Protein AF-A0A1S2K3Z5-F1 (afdb_monomer)

Secondary structure (DSSP, 8-state):
-EEEEEEE-TTSSEEEEEEE-TTGGGSSTT---EEEEEEEEETTTTEEEEEEEEESSHHHHHHHHHTTT--GGGGPPPTTSS-EESSHHHHHHHHHHHHHGGGEEEEEEEEE--SSEEEEEEEEEES-TT-SS-EEEEEEEEETTTTEEEEEEEEESSHHHHHHHHH-TTSPP-PPPPPP--PPPPPPPPPPPPPP---

Solvent-accessible surface area (backbone atoms only — not comparable to full-atom values): 11388 Å² total; per-residue (Å²): 115,44,83,71,40,62,40,66,46,96,85,65,37,37,37,40,37,37,32,39,34,78,62,33,76,77,59,57,83,28,48,52,40,34,33,24,37,41,38,41,50,40,80,90,80,71,45,71,50,78,49,72,46,74,31,82,44,72,34,48,32,44,13,60,42,39,75,72,69,44,59,80,81,55,60,54,79,54,94,81,54,82,53,42,67,69,44,70,66,21,50,54,48,43,51,48,31,30,78,48,36,77,50,42,42,83,73,47,66,40,40,45,85,53,85,61,48,29,40,38,41,36,36,31,34,44,71,52,92,80,48,80,51,28,23,36,42,35,42,36,42,33,35,67,83,81,41,24,24,44,51,47,63,25,43,22,74,41,67,64,63,50,51,53,40,71,76,51,67,87,58,81,75,46,66,60,78,79,74,80,78,79,73,75,78,78,78,78,81,74,84,79,81,78,84,85,81,89,128

Radius of gyration: 21.6 Å; Cα contacts (8 Å, |Δi|>4): 371; chains: 1; bounding box: 42×87×50 Å

Mean predicted aligned error: 8.33 Å

Structure (mmCIF, N/CA/C/O backbone):
data_AF-A0A1S2K3Z5-F1
#
_entry.id   AF-A0A1S2K3Z5-F1
#
loop_
_atom_site.group_PDB
_atom_site.id
_atom_site.type_symbol
_atom_site.label_atom_id
_atom_site.label_alt_id
_atom_site.label_comp_id
_atom_site.label_asym_id
_atom_site.label_entity_id
_atom_site.label_seq_id
_atom_site.pdbx_PDB_ins_code
_atom_site.Cartn_x
_atom_site.Cartn_y
_atom_site.Cartn_z
_atom_site.occupancy
_atom_site.B_iso_or_equiv
_atom_site.auth_seq_id
_atom_site.auth_comp_id
_atom_site.auth_asym_id
_atom_site.auth_atom_id
_atom_site.pdbx_PDB_model_num
ATOM 1 N N . MET A 1 1 ? -13.175 13.470 0.391 1.00 86.44 1 MET A N 1
ATOM 2 C CA . MET A 1 1 ? -12.670 12.152 0.822 1.00 86.44 1 MET A CA 1
ATOM 3 C C . MET A 1 1 ? -13.792 11.134 0.672 1.00 86.44 1 MET A C 1
ATOM 5 O O . MET A 1 1 ? -14.921 11.472 1.010 1.00 86.44 1 MET A O 1
ATOM 9 N N . THR A 1 2 ? -13.502 9.947 0.146 1.00 90.94 2 THR A N 1
ATOM 10 C CA . THR A 1 2 ? -14.492 8.903 -0.175 1.00 90.94 2 THR A CA 1
ATOM 11 C C . THR A 1 2 ? -14.126 7.611 0.544 1.00 90.94 2 THR A C 1
ATOM 13 O O . THR A 1 2 ? -12.961 7.217 0.510 1.00 90.94 2 THR A O 1
ATOM 16 N N . THR A 1 3 ? -15.088 6.940 1.181 1.00 91.88 3 THR A N 1
ATOM 17 C CA . THR A 1 3 ? -14.847 5.612 1.759 1.00 91.88 3 THR A CA 1
ATOM 18 C C . THR A 1 3 ? -14.737 4.596 0.646 1.00 91.88 3 THR A C 1
ATOM 20 O O . THR A 1 3 ? -15.654 4.425 -0.153 1.00 91.88 3 THR A O 1
ATOM 23 N N . LEU A 1 4 ? -13.595 3.931 0.605 1.00 89.94 4 LEU A N 1
ATOM 24 C CA . LEU A 1 4 ? -13.344 2.873 -0.339 1.00 89.94 4 LEU A CA 1
ATOM 25 C C . LEU A 1 4 ? -13.818 1.532 0.267 1.00 89.94 4 LEU A C 1
ATOM 27 O O . LEU A 1 4 ? -14.525 0.776 -0.392 1.00 89.94 4 LEU A O 1
ATOM 31 N N . ALA A 1 5 ? -13.475 1.238 1.522 1.00 91.00 5 ALA A N 1
ATOM 32 C CA . ALA A 1 5 ? -13.858 0.002 2.208 1.00 91.00 5 ALA A CA 1
ATOM 33 C C . ALA A 1 5 ? -13.946 0.263 3.701 1.00 91.00 5 ALA A C 1
ATOM 35 O O . ALA A 1 5 ? -13.204 1.090 4.237 1.00 91.00 5 ALA A O 1
ATOM 36 N N . GLU A 1 6 ? -14.825 -0.473 4.366 1.00 93.69 6 GLU A N 1
ATOM 37 C CA . GLU A 1 6 ? -15.033 -0.346 5.795 1.00 93.69 6 GLU A CA 1
ATOM 38 C C . GLU A 1 6 ? -15.401 -1.678 6.439 1.00 93.69 6 GLU A C 1
ATOM 40 O O . GLU A 1 6 ? -16.059 -2.533 5.848 1.00 93.69 6 GLU A O 1
ATOM 45 N N . HIS A 1 7 ? -14.977 -1.833 7.686 1.00 95.06 7 HIS A N 1
ATOM 46 C CA . HIS A 1 7 ? -15.398 -2.914 8.552 1.00 95.06 7 HIS A CA 1
ATOM 47 C C . HIS A 1 7 ? -15.687 -2.374 9.946 1.00 95.06 7 HIS A C 1
ATOM 49 O O . HIS A 1 7 ? -14.882 -1.637 10.521 1.00 95.06 7 HIS A O 1
ATOM 55 N N . HIS A 1 8 ? -16.808 -2.798 10.518 1.00 95.62 8 HIS A N 1
ATOM 56 C CA . HIS A 1 8 ? -17.197 -2.486 11.885 1.00 95.62 8 HIS A CA 1
ATOM 57 C C . HIS A 1 8 ? -17.316 -3.782 12.681 1.00 95.62 8 HIS A C 1
ATOM 59 O O . HIS A 1 8 ? -17.874 -4.769 12.194 1.00 95.62 8 HIS A O 1
ATOM 65 N N . THR A 1 9 ? -16.803 -3.784 13.911 1.00 94.94 9 THR A N 1
ATOM 66 C CA . THR A 1 9 ? -17.016 -4.917 14.817 1.00 94.94 9 THR A CA 1
ATOM 67 C C . THR A 1 9 ? -18.490 -5.006 15.207 1.00 94.94 9 THR A C 1
ATOM 69 O O . THR A 1 9 ? -19.190 -3.996 15.260 1.00 94.94 9 THR A O 1
ATOM 72 N N . ALA A 1 10 ? -18.975 -6.217 15.494 1.00 93.69 10 ALA A N 1
ATOM 73 C CA . ALA A 1 10 ? -20.388 -6.452 15.815 1.00 93.69 10 ALA A CA 1
ATOM 74 C C . ALA A 1 10 ? -20.875 -5.667 17.049 1.00 93.69 10 ALA A C 1
ATOM 76 O O . ALA A 1 10 ? -22.050 -5.332 17.149 1.00 93.69 10 ALA A O 1
ATOM 77 N N . ASP A 1 11 ? -19.966 -5.354 17.973 1.00 93.25 11 ASP A N 1
ATOM 78 C CA . ASP A 1 11 ? -20.224 -4.537 19.160 1.00 93.25 11 ASP A CA 1
ATOM 79 C C . ASP A 1 11 ? -20.123 -3.018 18.901 1.00 93.25 11 ASP A C 1
ATOM 81 O O . ASP A 1 11 ? -20.280 -2.221 19.824 1.00 93.25 11 ASP A O 1
ATOM 85 N N . GLY A 1 12 ? -19.823 -2.602 17.665 1.00 91.75 12 GLY A N 1
ATOM 86 C CA . GLY A 1 12 ? -19.662 -1.203 17.262 1.00 91.75 12 GLY A CA 1
ATOM 87 C C . GLY A 1 12 ? -18.447 -0.493 17.868 1.00 91.75 12 GLY A C 1
ATOM 88 O O . GLY A 1 12 ? -18.271 0.713 17.663 1.00 91.75 12 GLY A O 1
ATOM 89 N N . ARG A 1 13 ? -17.593 -1.202 18.618 1.00 95.62 13 ARG A N 1
ATOM 90 C CA . ARG A 1 13 ? -16.469 -0.589 19.337 1.00 95.62 13 ARG A CA 1
ATOM 91 C C . ARG A 1 13 ? -15.321 -0.219 18.420 1.00 95.62 13 ARG A C 1
ATOM 93 O O . ARG A 1 13 ? -14.625 0.748 18.712 1.00 95.62 13 ARG A O 1
ATOM 100 N N . GLN A 1 14 ? -15.128 -0.935 17.318 1.00 97.25 14 GLN A N 1
ATOM 101 C CA . GLN A 1 14 ? -14.041 -0.674 16.383 1.00 97.25 14 GLN A CA 1
ATOM 102 C C . GLN A 1 14 ? -14.564 -0.436 14.973 1.00 97.25 14 GLN A C 1
ATOM 104 O O . GLN A 1 14 ? -15.576 -0.989 14.539 1.00 97.25 14 GLN A O 1
ATOM 109 N N . SER A 1 15 ? -13.885 0.443 14.250 1.00 97.00 15 SER A N 1
ATOM 110 C CA . SER A 1 15 ? -14.136 0.699 12.837 1.00 97.00 15 SER A CA 1
ATOM 111 C C . SER A 1 15 ? -12.812 0.818 12.106 1.00 97.00 15 SER A C 1
ATOM 113 O O . SER A 1 15 ? -11.897 1.498 12.568 1.00 97.00 15 SER A O 1
ATOM 115 N N . PHE A 1 16 ? -12.725 0.143 10.973 1.00 97.44 16 PHE A N 1
ATOM 116 C CA . PHE A 1 16 ? -11.554 0.081 10.117 1.00 97.44 16 PHE A CA 1
ATOM 117 C C . PHE A 1 16 ? -11.968 0.595 8.754 1.00 97.44 16 PHE A C 1
ATOM 119 O O . PHE A 1 16 ? -12.941 0.088 8.207 1.00 97.44 16 PHE A O 1
ATOM 126 N N . LEU A 1 17 ? -11.271 1.595 8.226 1.00 95.25 17 LEU A N 1
ATOM 127 C CA . LEU A 1 17 ? -11.627 2.209 6.955 1.00 95.25 17 LEU A CA 1
ATOM 128 C C . LEU A 1 17 ? -10.398 2.369 6.070 1.00 95.25 17 LEU A C 1
ATOM 130 O O . LEU A 1 17 ? -9.307 2.680 6.550 1.00 95.25 17 LEU A O 1
ATOM 134 N N . VAL A 1 18 ? -10.606 2.205 4.769 1.00 94.31 18 VAL A N 1
ATOM 135 C CA . VAL A 1 18 ? -9.700 2.693 3.731 1.00 94.31 18 VAL A CA 1
ATOM 136 C C . VAL A 1 18 ? -10.420 3.806 2.994 1.00 94.31 18 VAL A C 1
ATOM 138 O O . VAL A 1 18 ? -11.558 3.641 2.552 1.00 94.31 18 VAL A O 1
ATOM 141 N N . LEU A 1 19 ? -9.765 4.953 2.899 1.00 93.75 19 LEU A N 1
ATOM 142 C CA . LEU A 1 19 ? -10.341 6.196 2.412 1.00 93.75 19 LEU A CA 1
ATOM 143 C C . LEU A 1 19 ? -9.502 6.714 1.245 1.00 93.75 19 LEU A C 1
ATOM 145 O O . LEU A 1 19 ? -8.276 6.625 1.275 1.00 93.75 19 LEU A O 1
ATOM 149 N N . HIS A 1 20 ? -10.168 7.280 0.244 1.00 91.62 20 HIS A N 1
ATOM 150 C CA . HIS A 1 20 ? -9.549 8.011 -0.854 1.00 91.62 20 HIS A CA 1
ATOM 151 C C . HIS A 1 20 ? -9.671 9.514 -0.622 1.00 91.62 20 HIS A C 1
ATOM 153 O O . HIS A 1 20 ? -10.776 10.072 -0.583 1.00 91.62 20 HIS A O 1
ATOM 159 N N . ASP A 1 21 ? -8.541 10.186 -0.494 1.00 91.38 21 ASP A N 1
ATOM 160 C CA . ASP A 1 21 ? -8.434 11.626 -0.359 1.00 91.38 21 ASP A CA 1
ATOM 161 C C . ASP A 1 21 ? -8.053 12.269 -1.695 1.00 91.38 21 ASP A C 1
ATOM 163 O O . ASP A 1 21 ? -6.897 12.589 -1.954 1.00 91.38 21 ASP A O 1
ATOM 167 N N . ALA A 1 22 ? -9.069 12.513 -2.525 1.00 85.62 22 ALA A N 1
ATOM 168 C CA . ALA A 1 22 ? -8.905 13.188 -3.812 1.00 85.62 22 ALA A CA 1
ATOM 169 C C . ALA A 1 22 ? -8.370 14.628 -3.697 1.00 85.62 22 ALA A C 1
ATOM 171 O O . ALA A 1 22 ? -8.047 15.229 -4.714 1.00 85.62 22 ALA A O 1
ATOM 172 N N . SER A 1 23 ? -8.308 15.213 -2.492 1.00 86.75 23 SER A N 1
ATOM 173 C CA . SER A 1 23 ? -7.757 16.558 -2.310 1.00 86.75 23 SER A CA 1
ATOM 174 C C . SER A 1 23 ? -6.233 16.580 -2.207 1.00 86.75 23 SER A C 1
ATOM 176 O O . SER A 1 23 ? -5.643 17.641 -2.398 1.00 86.75 23 SER A O 1
ATOM 178 N N . ALA A 1 24 ? -5.588 15.429 -1.982 1.00 84.81 24 ALA A N 1
ATOM 179 C CA . ALA A 1 24 ? -4.132 15.350 -1.858 1.00 84.81 24 ALA A CA 1
ATOM 180 C C . ALA A 1 24 ? -3.395 15.807 -3.133 1.00 84.81 24 ALA A C 1
ATOM 182 O O . ALA A 1 24 ? -2.281 16.309 -3.040 1.00 84.81 24 ALA A O 1
ATOM 183 N N . ILE A 1 25 ? -4.046 15.778 -4.304 1.00 80.88 25 ILE A N 1
ATOM 184 C CA . ILE A 1 25 ? -3.500 16.346 -5.552 1.00 80.88 25 ILE A CA 1
ATOM 185 C C . ILE A 1 25 ? -3.270 17.866 -5.492 1.00 80.88 25 ILE A C 1
ATOM 187 O O . ILE A 1 25 ? -2.493 18.400 -6.279 1.00 80.88 25 ILE A O 1
ATOM 191 N N . TYR A 1 26 ? -3.954 18.574 -4.588 1.00 84.25 26 TYR A N 1
ATOM 192 C CA . TYR A 1 26 ? 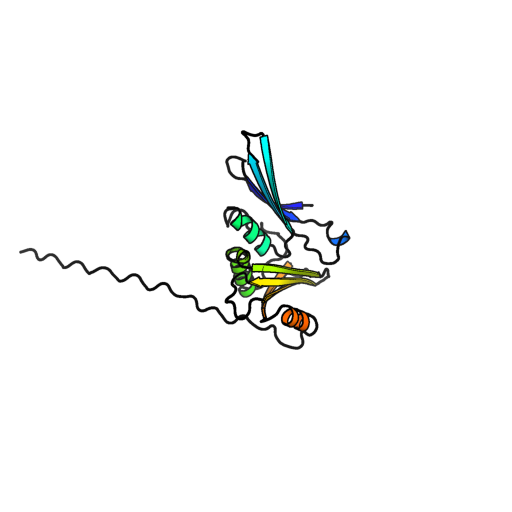-3.770 20.012 -4.363 1.00 84.25 26 TYR A CA 1
ATOM 193 C C . TYR A 1 26 ? -2.703 20.312 -3.298 1.00 84.25 26 TYR A C 1
ATOM 195 O O . TYR A 1 26 ? -2.413 21.481 -3.044 1.00 84.25 26 TYR A O 1
ATOM 203 N N . GLY A 1 27 ? -2.167 19.274 -2.647 1.00 83.38 27 GLY A N 1
ATOM 204 C CA . GLY A 1 27 ? -1.115 19.355 -1.640 1.00 83.38 27 GLY A CA 1
ATOM 205 C C . GLY A 1 27 ? 0.273 19.194 -2.253 1.00 83.38 27 GLY A C 1
ATOM 206 O O . GLY A 1 27 ? 0.637 19.891 -3.201 1.00 83.38 27 GLY A O 1
ATOM 207 N N . VAL A 1 28 ? 1.069 18.282 -1.691 1.00 84.56 28 VAL A N 1
ATOM 208 C CA . VAL A 1 28 ? 2.387 17.953 -2.244 1.00 84.56 28 VAL A CA 1
ATOM 209 C C . VAL A 1 28 ? 2.193 17.071 -3.484 1.00 84.56 28 VAL A C 1
ATOM 211 O O . VAL A 1 28 ? 1.533 16.035 -3.392 1.00 84.56 28 VAL A O 1
ATOM 214 N N . PRO A 1 29 ? 2.755 17.433 -4.653 1.00 87.00 29 PRO A N 1
ATOM 215 C CA . PRO A 1 29 ? 2.639 16.607 -5.848 1.00 87.00 29 PRO A CA 1
ATOM 216 C C . PRO A 1 29 ? 3.111 15.169 -5.607 1.00 87.00 29 PRO A C 1
ATOM 218 O O . PRO A 1 29 ? 4.212 14.941 -5.111 1.00 87.00 29 PRO A O 1
ATOM 221 N N . GLY A 1 30 ? 2.270 14.209 -5.988 1.00 88.06 30 GLY A N 1
ATOM 222 C CA . GLY A 1 30 ? 2.522 12.778 -5.829 1.00 88.06 30 GLY A CA 1
ATOM 223 C C . GLY A 1 30 ? 2.317 12.219 -4.423 1.00 88.06 30 GLY A C 1
ATOM 224 O O . GLY A 1 30 ? 2.635 11.051 -4.188 1.00 88.06 30 GLY A O 1
ATOM 225 N N . GLU A 1 31 ? 1.757 13.009 -3.503 1.00 90.19 31 GLU A N 1
ATOM 226 C CA . GLU A 1 31 ? 1.351 12.532 -2.186 1.00 90.19 31 GLU A CA 1
ATOM 227 C C . GLU A 1 31 ? 0.319 11.394 -2.291 1.00 90.19 31 GLU A C 1
ATOM 229 O O . GLU A 1 31 ? -0.595 11.395 -3.117 1.00 90.19 31 GLU A O 1
ATOM 234 N N . SER A 1 32 ? 0.470 10.403 -1.413 1.00 91.31 32 SER A N 1
ATOM 235 C CA . SER A 1 32 ? -0.401 9.231 -1.341 1.00 91.31 32 SER A CA 1
ATOM 236 C C . SER A 1 32 ? -1.865 9.617 -1.091 1.00 91.31 32 SER A C 1
ATOM 238 O O . SER A 1 32 ? -2.197 10.207 -0.066 1.00 91.31 32 SER A O 1
ATOM 240 N N . GLN A 1 33 ? -2.780 9.219 -1.972 1.00 91.19 33 GLN A N 1
ATOM 241 C CA . GLN A 1 33 ? -4.209 9.547 -1.835 1.00 91.19 33 GLN A CA 1
ATOM 242 C C . GLN A 1 33 ? -4.972 8.573 -0.928 1.00 91.19 33 GLN A C 1
ATOM 244 O O . GLN A 1 33 ? -6.125 8.829 -0.586 1.00 91.19 33 GLN A O 1
ATOM 249 N N . LEU A 1 34 ? -4.358 7.463 -0.511 1.00 93.31 34 LEU A N 1
ATOM 250 C CA . LEU A 1 34 ? -5.006 6.477 0.350 1.00 93.31 34 LEU A CA 1
ATOM 251 C C . LEU A 1 34 ? -4.696 6.731 1.823 1.00 93.31 34 LEU A C 1
ATOM 253 O O . LEU A 1 34 ? -3.548 6.941 2.221 1.00 93.31 34 LEU A O 1
ATOM 257 N N . VAL A 1 35 ? -5.736 6.643 2.647 1.00 95.44 35 VAL A N 1
ATOM 258 C CA . VAL A 1 35 ? -5.645 6.738 4.103 1.00 95.44 35 VAL A CA 1
ATOM 259 C C . VAL A 1 35 ? -6.261 5.489 4.721 1.00 95.44 35 VAL A C 1
ATOM 261 O O . VAL A 1 35 ? -7.438 5.198 4.517 1.00 95.44 35 VAL A O 1
ATOM 264 N N . ALA A 1 36 ? -5.467 4.757 5.499 1.00 96.12 36 ALA A N 1
ATOM 265 C CA . ALA A 1 36 ? -5.956 3.723 6.399 1.00 96.12 36 ALA A CA 1
ATOM 266 C C . ALA A 1 36 ? -6.331 4.365 7.739 1.00 96.12 36 ALA A C 1
ATOM 268 O O . ALA A 1 36 ? -5.544 5.132 8.293 1.00 96.12 36 ALA A O 1
ATOM 269 N N . LEU A 1 37 ? -7.515 4.057 8.267 1.00 97.50 37 LEU A N 1
ATOM 270 C CA . LEU A 1 37 ? -8.034 4.635 9.504 1.00 97.50 37 LEU A CA 1
ATOM 271 C C . LEU A 1 37 ? -8.558 3.546 10.438 1.00 97.50 37 LEU A C 1
ATOM 273 O O . LEU A 1 37 ? -9.300 2.657 10.024 1.00 97.50 37 LEU A O 1
ATOM 277 N N . HIS A 1 38 ? -8.199 3.645 11.715 1.00 98.12 38 HIS A N 1
ATOM 278 C CA . HIS A 1 38 ? -8.735 2.817 12.786 1.00 98.12 38 HIS A CA 1
ATOM 279 C C . HIS A 1 38 ? -9.330 3.705 13.874 1.00 98.12 38 HIS A C 1
ATOM 281 O O . HIS A 1 38 ? -8.662 4.584 14.413 1.00 98.12 38 HIS A O 1
ATOM 287 N N . LEU A 1 39 ? -10.591 3.450 14.200 1.00 97.69 39 LEU A N 1
ATOM 288 C CA . LEU A 1 39 ? -11.345 4.155 15.224 1.00 97.69 39 LEU A CA 1
ATOM 289 C C . LEU A 1 39 ? -11.776 3.158 16.296 1.00 97.69 39 LEU A C 1
ATOM 291 O O . LEU A 1 39 ? -12.539 2.239 15.997 1.00 97.69 39 LEU A O 1
ATOM 295 N N . ALA A 1 40 ? -11.331 3.362 17.534 1.00 97.50 40 ALA A N 1
ATOM 296 C CA . ALA A 1 40 ? -11.744 2.573 18.688 1.00 97.50 40 ALA A CA 1
ATOM 297 C C . ALA A 1 40 ? -12.535 3.444 19.667 1.00 97.50 40 ALA A C 1
ATOM 299 O O . ALA A 1 40 ? -12.116 4.543 20.018 1.00 97.50 40 ALA A O 1
ATOM 300 N N . ARG A 1 41 ? -13.697 2.959 20.101 1.00 97.00 41 ARG A N 1
ATOM 301 C CA . ARG A 1 41 ? -14.617 3.661 20.999 1.00 97.00 41 ARG A CA 1
ATOM 302 C C . ARG A 1 41 ? -14.621 3.002 22.369 1.00 97.00 41 ARG A C 1
ATOM 304 O O . ARG A 1 41 ? -14.768 1.781 22.492 1.00 97.00 41 ARG A O 1
ATOM 311 N N . ASP A 1 42 ? -14.529 3.834 23.394 1.00 95.31 42 ASP A N 1
ATOM 312 C CA . ASP A 1 42 ? -14.768 3.456 24.775 1.00 95.31 42 ASP A CA 1
ATOM 313 C C . ASP A 1 42 ? -16.098 4.060 25.232 1.00 95.31 42 ASP A C 1
ATOM 315 O O . ASP A 1 42 ? -16.235 5.264 25.454 1.00 95.31 42 ASP A O 1
ATOM 319 N N . VAL A 1 43 ? -17.107 3.196 25.329 1.00 92.12 43 VAL A N 1
ATOM 320 C CA . VAL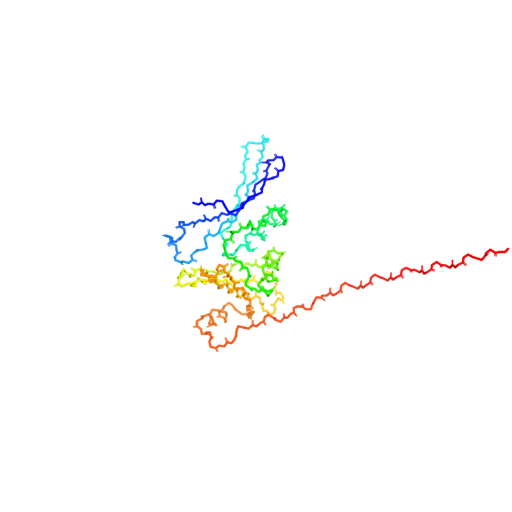 A 1 43 ? -18.474 3.585 25.687 1.00 92.12 43 VAL A CA 1
ATOM 321 C C . VAL A 1 43 ? -18.580 3.945 27.170 1.00 92.12 43 VAL A C 1
ATOM 323 O O . VAL A 1 43 ? -19.399 4.792 27.525 1.00 92.12 43 VAL A O 1
ATOM 326 N N . GLU A 1 44 ? -17.743 3.356 28.028 1.00 93.62 44 GLU A N 1
ATOM 327 C CA . GLU A 1 44 ? -17.766 3.606 29.473 1.00 93.62 44 GLU A CA 1
ATOM 328 C C . GLU A 1 44 ? -17.272 5.019 29.777 1.00 93.62 44 GLU A C 1
ATOM 330 O O . GLU A 1 44 ? -17.921 5.772 30.504 1.00 93.62 44 GLU A O 1
ATOM 335 N N . THR A 1 45 ? -16.161 5.411 29.151 1.00 95.69 45 THR A N 1
ATOM 336 C CA . THR A 1 45 ? -15.578 6.750 29.320 1.00 95.69 45 THR A CA 1
ATOM 337 C C . THR A 1 45 ? -16.122 7.781 28.329 1.00 95.69 45 THR A C 1
ATOM 339 O O . THR A 1 45 ? -15.826 8.967 28.458 1.00 95.69 45 THR A O 1
ATOM 342 N N . ARG A 1 46 ? -16.951 7.359 27.360 1.00 94.12 46 ARG A N 1
ATOM 343 C CA . ARG A 1 46 ? -17.462 8.182 26.245 1.00 94.12 46 ARG A CA 1
ATOM 344 C C . ARG A 1 46 ? -16.344 8.851 25.446 1.00 94.12 46 ARG A C 1
ATOM 346 O O . ARG A 1 46 ? -16.478 9.991 25.001 1.00 94.12 46 ARG A O 1
ATOM 353 N N . THR A 1 47 ? -15.245 8.134 25.262 1.00 97.19 47 THR A N 1
ATOM 354 C CA . THR A 1 47 ? -14.091 8.602 24.496 1.00 97.19 47 THR A CA 1
ATOM 355 C C . THR A 1 47 ? -13.871 7.741 23.258 1.00 97.19 47 THR A C 1
ATOM 357 O O . THR A 1 47 ? -14.487 6.688 23.072 1.00 97.19 47 THR A O 1
ATOM 360 N N . PHE A 1 48 ? -13.000 8.211 22.370 1.00 96.62 48 PHE A N 1
ATOM 361 C CA . PHE A 1 48 ? -12.532 7.428 21.240 1.00 96.62 48 PHE A CA 1
ATOM 362 C C . PHE A 1 48 ? -11.060 7.718 20.967 1.00 96.62 48 PHE A C 1
ATOM 364 O O . PHE A 1 48 ? -10.569 8.813 21.243 1.00 96.62 48 PHE A O 1
ATOM 371 N N . THR A 1 49 ? -10.373 6.740 20.387 1.00 97.12 49 THR A N 1
ATOM 372 C CA . THR A 1 49 ? -9.051 6.913 19.792 1.00 97.12 49 THR A CA 1
ATOM 373 C C . THR A 1 49 ? -9.151 6.749 18.285 1.00 97.12 49 THR A C 1
ATOM 375 O O . THR A 1 49 ? -9.877 5.890 17.779 1.00 97.12 49 THR A O 1
ATOM 378 N N . LEU A 1 50 ? -8.438 7.608 17.566 1.00 97.00 50 LEU A N 1
ATOM 379 C CA . LEU A 1 50 ? -8.360 7.590 16.116 1.00 97.00 50 LEU A CA 1
ATOM 380 C C . LEU A 1 50 ? -6.891 7.515 15.730 1.00 97.00 50 LEU A C 1
ATOM 382 O O . LEU A 1 50 ? -6.126 8.433 16.012 1.00 97.00 50 LEU A O 1
ATOM 386 N N . ASP A 1 51 ? -6.532 6.428 15.061 1.00 97.81 51 ASP A N 1
ATOM 387 C CA . ASP A 1 51 ? -5.249 6.276 14.396 1.00 97.81 51 ASP A CA 1
ATOM 388 C C . ASP A 1 51 ? -5.469 6.343 12.891 1.00 97.81 51 ASP A C 1
ATOM 390 O O . ASP A 1 51 ? -6.455 5.816 12.368 1.00 97.81 51 ASP A O 1
ATOM 394 N N . SER A 1 52 ? -4.513 6.919 12.173 1.00 96.88 52 SER A N 1
ATOM 395 C CA . SER A 1 52 ? -4.503 6.852 10.716 1.00 96.88 52 SER A CA 1
ATOM 396 C C . SER A 1 52 ? -3.086 6.764 10.168 1.00 96.88 52 SER A C 1
ATOM 398 O O . SER A 1 52 ? -2.119 7.113 10.848 1.00 96.88 52 SER A O 1
ATOM 400 N N . ALA A 1 53 ? -2.967 6.265 8.943 1.00 95.69 53 ALA A N 1
ATOM 401 C CA . ALA A 1 53 ? -1.748 6.347 8.160 1.00 95.69 53 ALA A CA 1
ATOM 402 C C . ALA A 1 53 ? -2.084 6.592 6.697 1.00 95.69 53 ALA A C 1
ATOM 404 O O . ALA A 1 53 ? -2.914 5.894 6.109 1.00 95.69 53 ALA A O 1
ATOM 405 N N . ARG A 1 54 ? -1.395 7.567 6.112 1.00 94.12 54 ARG A N 1
ATOM 406 C CA . ARG A 1 54 ? -1.383 7.774 4.673 1.00 94.12 54 ARG A CA 1
ATOM 407 C C . ARG A 1 54 ? -0.408 6.769 4.061 1.00 94.12 54 ARG A C 1
ATOM 409 O O . ARG A 1 54 ? 0.708 6.615 4.555 1.00 94.12 54 ARG A O 1
ATOM 416 N N . VAL A 1 55 ? -0.856 6.030 3.055 1.00 94.56 55 VAL A N 1
ATOM 417 C CA . VAL A 1 55 ? -0.104 4.913 2.469 1.00 94.56 55 VAL A CA 1
ATOM 418 C C . VAL A 1 55 ? -0.252 4.920 0.949 1.00 94.56 55 VAL A C 1
ATOM 420 O O . VAL A 1 55 ? -1.321 5.267 0.459 1.00 94.56 55 VAL A O 1
ATOM 423 N N . PRO A 1 56 ? 0.777 4.521 0.190 1.00 94.38 56 PRO A N 1
ATOM 424 C CA . PRO A 1 56 ? 0.744 4.649 -1.268 1.00 94.38 56 PRO A CA 1
ATOM 425 C C . PRO A 1 56 ? -0.011 3.525 -1.977 1.00 94.38 56 PRO A C 1
ATOM 427 O O . PRO A 1 56 ? -0.461 3.719 -3.096 1.00 94.38 56 PRO A O 1
ATOM 430 N N . LEU A 1 57 ? -0.164 2.355 -1.344 1.00 94.06 57 LEU A N 1
ATOM 431 C CA . LEU A 1 57 ? -0.745 1.168 -1.979 1.00 94.06 57 LEU A CA 1
ATOM 432 C C . LEU A 1 57 ? -1.901 0.583 -1.155 1.00 94.06 57 LEU A C 1
ATOM 434 O O . LEU A 1 57 ? -1.793 0.515 0.079 1.00 94.06 57 LEU A O 1
ATOM 438 N N . PRO A 1 58 ? -2.956 0.047 -1.802 1.00 92.81 58 PRO A N 1
ATOM 439 C CA 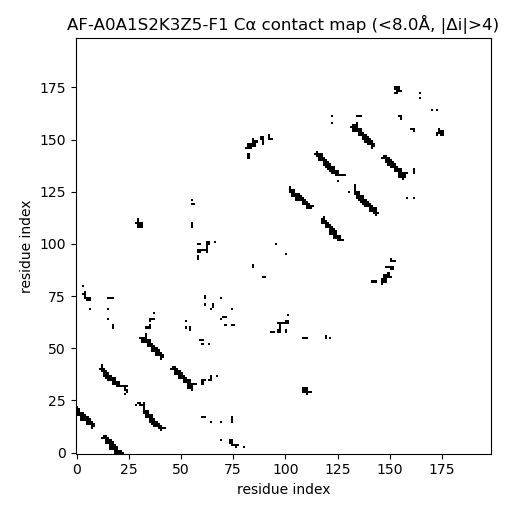. PRO A 1 58 ? -4.052 -0.635 -1.112 1.00 92.81 58 PRO A CA 1
ATOM 440 C C . PRO A 1 58 ? -3.585 -1.787 -0.211 1.00 92.81 58 PRO A C 1
ATOM 442 O O . PRO A 1 58 ? -4.058 -1.933 0.916 1.00 92.81 58 PRO A O 1
ATOM 445 N N . SER A 1 59 ? -2.605 -2.576 -0.661 1.00 93.56 59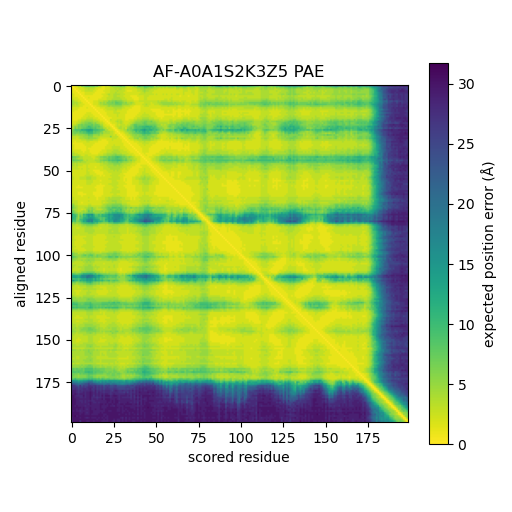 SER A N 1
ATOM 446 C CA . SER A 1 59 ? -2.052 -3.698 0.111 1.00 93.56 59 SER A CA 1
ATOM 447 C C . SER A 1 59 ? -1.354 -3.247 1.404 1.00 93.56 59 SER A C 1
ATOM 449 O O . SER A 1 59 ? -1.453 -3.924 2.430 1.00 93.56 59 SER A O 1
ATOM 451 N N . LEU A 1 60 ? -0.724 -2.066 1.404 1.00 95.56 60 LEU A N 1
ATOM 452 C CA . LEU A 1 60 ? -0.128 -1.468 2.603 1.00 95.56 60 LEU A CA 1
ATOM 453 C C . LEU A 1 60 ? -1.198 -0.920 3.558 1.00 95.56 60 LEU A C 1
ATOM 455 O O . LEU A 1 60 ? -1.062 -1.091 4.772 1.00 95.56 60 LEU A O 1
ATOM 459 N N . ALA A 1 61 ? -2.289 -0.348 3.033 1.00 94.88 61 ALA A N 1
ATOM 460 C CA . ALA A 1 61 ? -3.447 0.057 3.838 1.00 94.88 61 ALA A CA 1
ATOM 461 C C . ALA A 1 61 ? -4.059 -1.141 4.575 1.00 94.88 61 ALA A C 1
ATOM 463 O O . ALA A 1 61 ? -4.264 -1.102 5.791 1.00 94.88 61 ALA A O 1
ATOM 464 N N . GLN A 1 62 ? -4.272 -2.242 3.851 1.00 94.56 62 GLN A N 1
ATOM 465 C CA . GLN A 1 62 ? -4.770 -3.492 4.417 1.00 94.56 62 GLN A CA 1
ATOM 466 C C . GLN A 1 62 ? -3.822 -4.031 5.495 1.00 94.56 62 GLN A C 1
ATOM 468 O O . GLN A 1 62 ? -4.269 -4.338 6.599 1.00 94.56 62 GLN A O 1
ATOM 473 N N . SER A 1 63 ? -2.512 -4.080 5.227 1.00 95.38 63 SER A N 1
ATOM 474 C CA . SER A 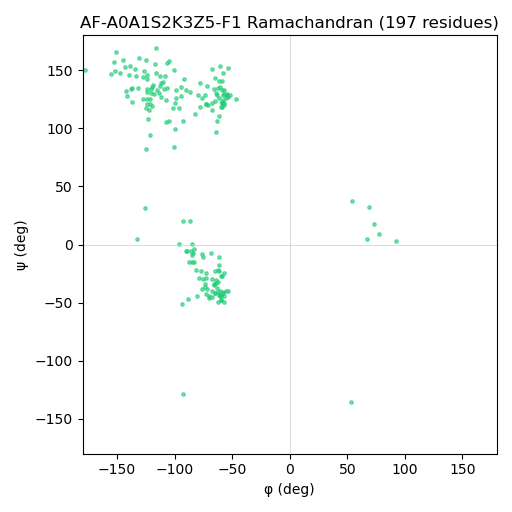1 63 ? -1.520 -4.530 6.213 1.00 95.38 63 SER A CA 1
ATOM 475 C C . SER A 1 63 ? -1.550 -3.688 7.492 1.00 95.38 63 SER A C 1
ATOM 477 O O . SER A 1 63 ? -1.488 -4.226 8.601 1.00 95.38 63 SER A O 1
ATOM 479 N N . TRP A 1 64 ? -1.682 -2.365 7.366 1.00 96.31 64 TRP A N 1
ATOM 480 C CA . TRP A 1 64 ? -1.762 -1.442 8.501 1.00 96.31 64 TRP A CA 1
ATOM 481 C C . TRP A 1 64 ? -3.005 -1.675 9.376 1.00 96.31 64 TRP A C 1
ATOM 483 O O . TRP A 1 64 ? -2.919 -1.601 10.608 1.00 96.31 64 TRP A O 1
ATOM 493 N N . LEU A 1 65 ? -4.147 -2.002 8.760 1.00 96.50 65 LEU A N 1
ATOM 494 C CA . LEU A 1 65 ? -5.401 -2.307 9.461 1.00 96.50 65 LEU A CA 1
ATOM 495 C C . LEU A 1 65 ? -5.395 -3.712 10.080 1.00 96.50 65 LEU A C 1
ATOM 497 O O . LEU A 1 65 ? -5.846 -3.888 11.213 1.00 96.50 65 LEU A O 1
ATOM 501 N N . ILE A 1 66 ? -4.818 -4.706 9.398 1.00 94.69 66 ILE A N 1
ATOM 502 C CA . ILE A 1 66 ? -4.654 -6.074 9.920 1.00 94.69 66 ILE A CA 1
ATOM 503 C C . ILE A 1 66 ? -3.800 -6.071 11.197 1.00 94.69 66 ILE A C 1
ATOM 505 O O . ILE A 1 66 ? -4.135 -6.739 12.178 1.00 94.69 66 ILE A O 1
ATOM 509 N N . GLN A 1 67 ? -2.740 -5.256 11.247 1.00 93.19 67 GLN A N 1
ATOM 510 C CA . GLN A 1 67 ? -1.933 -5.064 12.463 1.00 93.19 67 GLN A CA 1
ATOM 511 C C . GLN A 1 67 ? -2.747 -4.545 13.654 1.00 93.19 67 GLN A C 1
ATOM 513 O O . GLN A 1 67 ? -2.412 -4.827 14.804 1.00 93.19 67 GLN A O 1
ATOM 518 N N . ARG A 1 68 ? -3.843 -3.830 13.384 1.00 94.94 68 ARG A N 1
ATOM 519 C CA . ARG A 1 68 ? -4.797 -3.322 14.380 1.00 94.94 68 ARG A CA 1
ATOM 520 C C . ARG A 1 68 ? -5.959 -4.277 14.632 1.00 94.94 68 ARG A C 1
ATOM 522 O O . ARG A 1 68 ? -6.966 -3.878 15.198 1.00 94.94 68 ARG A O 1
ATOM 529 N N . ARG A 1 69 ? -5.777 -5.556 14.287 1.00 94.56 69 ARG A N 1
ATOM 530 C CA . ARG A 1 69 ? -6.731 -6.658 14.491 1.00 94.56 69 ARG A CA 1
ATOM 531 C C . ARG A 1 69 ? -7.943 -6.635 13.567 1.00 94.56 69 ARG A C 1
ATOM 533 O O . ARG A 1 69 ? -8.898 -7.359 13.836 1.00 94.56 69 ARG A O 1
ATOM 540 N N . CYS A 1 70 ? -7.895 -5.900 12.457 1.00 94.69 70 CYS A N 1
ATOM 541 C CA . CYS A 1 70 ? -8.929 -6.079 11.451 1.00 94.69 70 CYS A CA 1
ATOM 542 C C . CYS A 1 70 ? -8.844 -7.488 10.827 1.00 94.69 70 CYS A C 1
ATOM 544 O O . CYS A 1 70 ? -7.741 -7.926 10.475 1.00 94.69 70 CYS A O 1
ATOM 546 N N . PRO A 1 71 ? -9.964 -8.218 10.668 1.00 92.06 71 PRO A N 1
ATOM 547 C CA . PRO A 1 71 ? -9.956 -9.504 9.982 1.00 92.06 71 PRO A CA 1
ATOM 548 C C . PRO A 1 71 ? -9.521 -9.361 8.516 1.00 92.06 71 PRO A C 1
ATOM 550 O O . PRO A 1 71 ? -10.027 -8.508 7.795 1.00 92.06 71 PRO A O 1
ATOM 553 N N . VAL A 1 72 ? -8.635 -10.246 8.045 1.00 87.06 72 VAL A N 1
ATOM 554 C CA . VAL A 1 72 ? -8.011 -10.161 6.704 1.00 87.06 72 VAL A CA 1
ATOM 555 C C . VAL A 1 72 ? -9.032 -10.040 5.566 1.00 87.06 72 VAL A C 1
ATOM 557 O O . VAL A 1 72 ? -8.822 -9.264 4.644 1.00 87.06 72 VAL A O 1
ATOM 560 N N . LYS A 1 73 ? -10.147 -10.777 5.645 1.00 85.69 73 LYS A N 1
ATOM 561 C CA . LYS A 1 73 ? -11.202 -10.783 4.615 1.00 85.69 73 LYS A CA 1
ATOM 562 C C . LYS A 1 73 ? -12.220 -9.647 4.748 1.00 85.69 73 LYS A C 1
ATOM 564 O O . LYS A 1 73 ? -13.104 -9.521 3.912 1.00 85.69 73 LYS A O 1
ATOM 569 N N . ALA A 1 74 ? -12.157 -8.866 5.824 1.00 84.88 74 ALA A N 1
ATOM 570 C CA . ALA A 1 74 ? -13.154 -7.837 6.103 1.00 84.88 74 ALA A CA 1
ATOM 571 C C . ALA A 1 74 ? -12.863 -6.502 5.400 1.00 84.88 74 ALA A C 1
ATOM 573 O O . ALA A 1 74 ? -13.747 -5.658 5.323 1.00 84.88 74 ALA A O 1
ATOM 574 N N . ILE A 1 75 ? -11.641 -6.321 4.889 1.00 83.62 75 ILE A N 1
ATOM 575 C CA . ILE A 1 75 ? -11.211 -5.139 4.122 1.00 83.62 75 ILE A CA 1
ATOM 576 C C . ILE A 1 75 ? -10.637 -5.583 2.770 1.00 83.62 75 ILE A C 1
ATOM 578 O O . ILE A 1 75 ? -9.688 -4.995 2.244 1.00 83.62 75 ILE A O 1
ATOM 582 N N . ASP A 1 76 ? -11.151 -6.680 2.213 1.00 80.12 76 ASP A N 1
ATOM 583 C CA . ASP A 1 76 ? -10.860 -6.974 0.815 1.00 80.12 76 ASP A CA 1
ATOM 584 C C . ASP A 1 76 ? -11.417 -5.832 -0.044 1.00 80.12 76 ASP A C 1
ATOM 586 O O . ASP A 1 76 ? -12.476 -5.275 0.245 1.00 80.12 76 ASP A O 1
ATOM 590 N N . ALA A 1 77 ? -10.654 -5.458 -1.068 1.00 67.50 77 ALA A N 1
ATOM 591 C CA . ALA A 1 77 ? -11.059 -4.454 -2.033 1.00 67.50 77 ALA A CA 1
ATOM 592 C C . ALA A 1 77 ? -12.374 -4.913 -2.698 1.00 67.50 77 ALA A C 1
ATOM 594 O O . ALA A 1 77 ? -12.376 -5.985 -3.308 1.00 67.50 77 ALA A O 1
ATOM 595 N N . PRO A 1 78 ? -13.486 -4.166 -2.572 1.00 67.62 78 PRO A N 1
ATOM 596 C CA . PRO A 1 78 ? -14.705 -4.429 -3.327 1.00 67.62 78 PRO A CA 1
ATOM 597 C C . PRO A 1 78 ? -14.428 -4.503 -4.831 1.00 67.62 78 PRO A C 1
ATOM 599 O O . PRO A 1 78 ? -13.527 -3.831 -5.338 1.00 67.62 78 PRO A O 1
ATOM 602 N N . ASP A 1 79 ? -15.239 -5.257 -5.570 1.00 61.94 79 ASP A N 1
ATOM 603 C CA . ASP A 1 79 ? -15.190 -5.216 -7.032 1.00 61.94 79 ASP A CA 1
ATOM 604 C C . ASP A 1 79 ? -15.365 -3.767 -7.526 1.00 61.94 79 ASP A C 1
ATOM 606 O O . ASP A 1 79 ? -16.291 -3.063 -7.120 1.00 61.94 79 ASP A O 1
ATOM 610 N N . GLY A 1 80 ? -14.452 -3.308 -8.389 1.00 62.28 80 GLY A N 1
ATOM 611 C CA . GLY A 1 80 ? -14.417 -1.921 -8.875 1.00 62.28 80 GLY A CA 1
ATOM 612 C C . GLY A 1 80 ? -13.532 -0.969 -8.061 1.00 62.28 80 GLY A C 1
ATOM 613 O O . GLY A 1 80 ? -13.457 0.215 -8.388 1.00 62.28 80 GLY A O 1
ATOM 614 N N . TRP A 1 81 ? -12.830 -1.455 -7.035 1.00 70.25 81 TRP A N 1
ATOM 615 C CA . TRP A 1 81 ? -11.718 -0.717 -6.437 1.00 70.25 81 TRP A CA 1
ATOM 616 C C . TRP A 1 81 ? -10.539 -0.596 -7.392 1.00 70.25 81 TRP A C 1
ATOM 618 O O . TRP A 1 81 ? -9.888 -1.593 -7.698 1.00 70.25 81 TRP A O 1
ATOM 628 N N . GLY A 1 82 ? -10.221 0.640 -7.778 1.00 79.38 82 GLY A N 1
ATOM 629 C CA . GLY A 1 82 ? -9.013 0.945 -8.536 1.00 79.38 82 GLY A CA 1
ATOM 630 C C . GLY A 1 82 ? -8.888 0.094 -9.799 1.00 79.38 82 GLY A C 1
ATOM 631 O O . GLY A 1 82 ? -9.846 -0.075 -10.554 1.00 79.38 82 GLY A O 1
ATOM 632 N N . THR A 1 83 ? -7.688 -0.427 -10.029 1.00 89.75 83 THR A N 1
ATOM 633 C CA . THR A 1 83 ? -7.371 -1.321 -11.142 1.00 89.75 83 THR A CA 1
ATOM 634 C C . THR A 1 83 ? -7.226 -2.766 -10.661 1.00 89.75 83 THR A C 1
ATOM 636 O O . THR A 1 83 ? -7.034 -3.045 -9.476 1.00 89.75 83 THR A O 1
ATOM 639 N N . ARG A 1 84 ? -7.390 -3.717 -11.584 1.00 93.00 84 ARG A N 1
ATOM 640 C CA . ARG A 1 84 ? -7.243 -5.150 -11.309 1.00 93.00 84 ARG A CA 1
ATOM 641 C C . ARG A 1 84 ? -5.809 -5.614 -11.578 1.00 93.00 84 ARG A C 1
ATOM 643 O O . ARG A 1 84 ? -5.254 -5.238 -12.609 1.00 93.00 84 ARG A O 1
ATOM 650 N N . PRO A 1 85 ? -5.254 -6.535 -10.773 1.00 94.75 85 PRO A N 1
ATOM 651 C CA . PRO A 1 85 ? -3.955 -7.129 -11.069 1.00 94.75 85 PRO A CA 1
ATOM 652 C C . PRO A 1 85 ? -3.916 -7.729 -12.480 1.00 94.75 85 PRO A C 1
ATOM 654 O O . PRO A 1 85 ? -4.778 -8.537 -12.838 1.00 94.75 85 PRO A O 1
ATOM 657 N N . ALA A 1 86 ? -2.921 -7.338 -13.274 1.00 96.62 86 ALA A N 1
ATOM 658 C CA . ALA A 1 86 ? -2.762 -7.777 -14.659 1.00 96.62 86 ALA A CA 1
ATOM 659 C C . ALA A 1 86 ? -2.200 -9.206 -14.774 1.00 96.62 86 ALA A C 1
ATOM 661 O O . ALA A 1 86 ? -2.390 -9.867 -15.793 1.00 96.62 86 ALA A O 1
ATOM 662 N N . ASP A 1 87 ? -1.506 -9.690 -13.738 1.00 96.50 87 ASP A N 1
ATOM 663 C CA . ASP A 1 87 ? -0.839 -10.992 -13.726 1.00 96.50 87 ASP A CA 1
ATOM 664 C C . ASP A 1 87 ? -0.736 -11.615 -12.322 1.00 96.50 87 ASP A C 1
ATOM 666 O O . ASP A 1 87 ? -0.916 -10.958 -11.293 1.00 96.50 87 ASP A O 1
ATOM 670 N N . GLU A 1 88 ? -0.422 -12.913 -12.275 1.00 96.75 88 GLU A N 1
ATOM 671 C CA . GLU A 1 88 ? -0.284 -13.674 -11.024 1.00 96.75 88 GLU A CA 1
ATOM 672 C C . GLU A 1 88 ? 0.871 -13.177 -10.144 1.00 96.75 88 GLU A C 1
ATOM 674 O O . GLU A 1 88 ? 0.784 -13.244 -8.917 1.00 96.75 88 GLU A O 1
ATOM 679 N N . THR A 1 89 ? 1.935 -12.638 -10.749 1.00 95.88 89 THR A N 1
ATOM 680 C CA . THR A 1 89 ? 3.069 -12.043 -10.026 1.00 95.88 89 THR A CA 1
ATOM 681 C C . THR A 1 89 ? 2.612 -10.855 -9.183 1.00 95.88 89 THR A C 1
ATOM 683 O O . THR A 1 89 ? 2.984 -10.746 -8.014 1.00 95.88 89 THR A O 1
ATOM 686 N N . THR A 1 90 ? 1.758 -10.002 -9.749 1.00 96.31 90 THR A N 1
ATOM 687 C CA . THR A 1 90 ? 1.139 -8.863 -9.061 1.00 96.31 90 THR A CA 1
ATOM 688 C C . THR A 1 90 ? 0.270 -9.354 -7.909 1.00 96.31 90 THR A C 1
ATOM 690 O O . THR A 1 90 ? 0.482 -8.937 -6.772 1.00 96.31 90 THR A O 1
ATOM 693 N N . VAL A 1 91 ? -0.612 -10.331 -8.155 1.00 95.00 91 VAL A N 1
ATOM 694 C CA . VAL A 1 91 ? -1.475 -10.918 -7.110 1.00 95.00 91 VAL A CA 1
ATOM 695 C C . VAL A 1 91 ? -0.653 -11.488 -5.948 1.00 95.00 91 VAL A C 1
ATOM 697 O O . VAL A 1 91 ? -0.985 -11.290 -4.775 1.00 95.00 91 VAL A O 1
ATOM 700 N N . ALA A 1 92 ? 0.424 -12.216 -6.253 1.00 95.56 92 ALA A N 1
ATOM 701 C CA . ALA A 1 92 ? 1.290 -12.812 -5.243 1.00 95.56 92 ALA A CA 1
ATOM 702 C C . ALA A 1 92 ? 2.014 -11.744 -4.408 1.00 95.56 92 ALA A C 1
ATOM 704 O O . ALA A 1 92 ? 2.098 -11.870 -3.181 1.00 95.56 92 ALA A O 1
ATOM 705 N N . LEU A 1 93 ? 2.504 -10.683 -5.055 1.00 95.69 93 LEU A N 1
ATOM 706 C CA . LEU A 1 93 ? 3.197 -9.588 -4.385 1.00 95.69 93 LEU A CA 1
ATOM 707 C C . LEU A 1 93 ? 2.254 -8.780 -3.489 1.00 95.69 93 LEU A C 1
ATOM 709 O O . LEU A 1 93 ? 2.580 -8.542 -2.327 1.00 95.69 93 LEU A O 1
ATOM 713 N N . GLU A 1 94 ? 1.063 -8.431 -3.969 1.00 94.75 94 GLU A N 1
ATOM 714 C CA . GLU A 1 94 ? 0.053 -7.726 -3.173 1.00 94.75 94 GLU A CA 1
ATOM 715 C C . GLU A 1 94 ? -0.368 -8.512 -1.937 1.00 94.75 94 GLU A C 1
ATOM 717 O O . GLU A 1 94 ? -0.454 -7.950 -0.844 1.00 94.75 94 GLU A O 1
ATOM 722 N N . ARG A 1 95 ? -0.582 -9.826 -2.083 1.00 93.88 95 ARG A N 1
ATOM 723 C CA . ARG A 1 95 ? -0.888 -10.705 -0.950 1.00 93.88 95 ARG A CA 1
ATOM 724 C C . ARG A 1 95 ? 0.252 -10.703 0.065 1.00 93.88 95 ARG A C 1
ATOM 726 O O . ARG A 1 95 ? 0.011 -10.553 1.259 1.00 93.88 95 ARG A O 1
ATOM 733 N N . ARG A 1 96 ? 1.503 -10.796 -0.397 1.00 94.12 96 ARG A N 1
ATOM 734 C CA . ARG A 1 96 ? 2.675 -10.745 0.487 1.00 94.12 96 ARG A CA 1
ATOM 735 C C . ARG A 1 96 ? 2.784 -9.404 1.220 1.00 94.12 96 ARG A C 1
ATOM 737 O O . ARG A 1 96 ? 3.097 -9.397 2.407 1.00 94.12 96 ARG A O 1
ATOM 744 N N . LEU A 1 97 ? 2.508 -8.285 0.549 1.00 94.44 97 LEU A N 1
ATOM 745 C CA . LEU A 1 97 ? 2.505 -6.953 1.168 1.00 94.44 97 LEU A CA 1
ATOM 746 C C . LEU A 1 97 ? 1.363 -6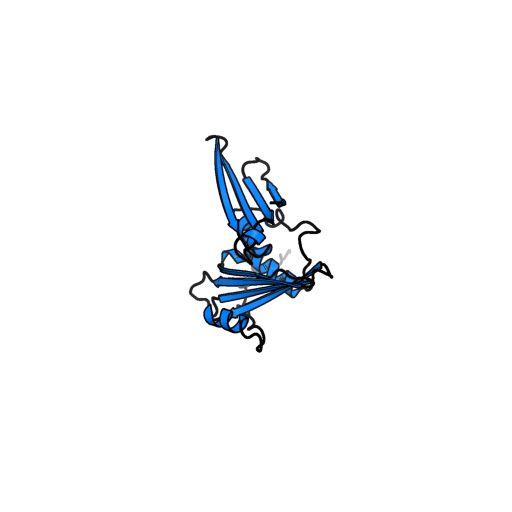.792 2.172 1.00 94.44 97 LEU A C 1
ATOM 748 O O . LEU A 1 97 ? 1.580 -6.264 3.260 1.00 94.44 97 LEU A O 1
ATOM 752 N N . ARG A 1 98 ? 0.175 -7.314 1.866 1.00 93.75 98 ARG A N 1
ATOM 753 C CA . ARG A 1 98 ? -0.949 -7.361 2.806 1.00 93.75 98 ARG A CA 1
ATOM 754 C C . ARG A 1 98 ? -0.564 -8.107 4.086 1.00 93.75 98 ARG A C 1
ATOM 756 O O . ARG A 1 98 ? -0.735 -7.579 5.184 1.00 93.75 98 ARG A O 1
ATOM 763 N N . ASP A 1 99 ? 0.020 -9.293 3.943 1.00 90.75 99 ASP A N 1
ATOM 764 C CA . ASP A 1 99 ? 0.304 -10.191 5.067 1.00 90.75 99 ASP A CA 1
ATOM 765 C C . ASP A 1 99 ? 1.559 -9.794 5.867 1.00 90.75 99 ASP A C 1
ATOM 767 O O . ASP A 1 99 ? 1.663 -10.095 7.061 1.00 90.75 99 ASP A O 1
ATOM 771 N N . HIS A 1 100 ? 2.538 -9.145 5.226 1.00 88.81 100 HIS A N 1
ATOM 772 C CA . HIS A 1 100 ? 3.869 -8.897 5.803 1.00 88.81 100 HIS A CA 1
ATOM 773 C C . HIS A 1 100 ? 4.392 -7.462 5.661 1.00 88.81 100 HIS A C 1
ATOM 775 O O . HIS A 1 100 ? 5.516 -7.189 6.086 1.00 88.81 100 HIS A O 1
ATOM 781 N N . GLY A 1 101 ? 3.604 -6.528 5.125 1.00 84.56 101 GLY A N 1
ATOM 782 C CA . GLY A 1 101 ? 3.982 -5.116 4.991 1.00 84.56 101 GLY A CA 1
ATOM 783 C C . GLY A 1 101 ? 4.350 -4.457 6.324 1.00 84.56 101 GLY A C 1
ATOM 784 O O . GLY A 1 101 ? 5.177 -3.556 6.368 1.00 84.56 101 GLY A O 1
ATOM 785 N N . ASN A 1 102 ? 3.840 -4.983 7.440 1.00 87.88 102 ASN A N 1
ATOM 786 C CA . ASN A 1 102 ? 4.188 -4.560 8.797 1.00 87.88 102 ASN A CA 1
ATOM 787 C C . ASN A 1 102 ? 5.660 -4.743 9.199 1.00 87.88 102 ASN A C 1
ATOM 789 O O . ASN A 1 102 ? 6.108 -4.169 10.198 1.00 87.88 102 ASN A O 1
ATOM 793 N N . ARG A 1 103 ? 6.396 -5.581 8.463 1.00 91.94 103 ARG A N 1
ATOM 794 C CA . ARG A 1 103 ? 7.833 -5.814 8.658 1.00 91.94 103 ARG A CA 1
ATOM 795 C C . ARG A 1 103 ? 8.695 -4.758 7.980 1.00 91.94 103 ARG A C 1
ATOM 797 O O . ARG A 1 103 ? 9.910 -4.797 8.136 1.00 91.94 103 ARG A O 1
ATOM 804 N N . MET A 1 104 ? 8.072 -3.842 7.254 1.00 93.12 104 MET A N 1
ATOM 805 C CA . MET A 1 104 ? 8.732 -2.773 6.536 1.00 93.12 104 MET A CA 1
ATOM 806 C C . MET A 1 104 ? 8.292 -1.412 7.090 1.00 93.12 104 MET A C 1
ATOM 808 O O . MET A 1 104 ? 7.213 -1.273 7.674 1.00 93.12 104 MET A O 1
ATOM 812 N N . THR A 1 105 ? 9.135 -0.408 6.907 1.00 94.75 105 THR A N 1
ATOM 813 C CA . THR A 1 105 ? 8.850 1.001 7.175 1.00 94.75 105 THR A CA 1
ATOM 814 C C . THR A 1 105 ? 8.821 1.742 5.842 1.00 94.75 105 THR A C 1
ATOM 816 O O . THR A 1 105 ? 9.659 1.489 4.984 1.00 94.75 105 THR A O 1
ATOM 819 N N . LEU A 1 106 ? 7.845 2.630 5.651 1.00 95.62 106 LEU A N 1
ATOM 820 C CA . LEU A 1 106 ? 7.790 3.503 4.480 1.00 95.62 106 LEU A CA 1
ATOM 821 C C . LEU A 1 106 ? 8.896 4.559 4.584 1.00 95.62 106 LEU A C 1
ATOM 823 O O . LEU A 1 106 ? 8.909 5.310 5.557 1.00 95.62 106 LEU A O 1
ATOM 827 N N . VAL A 1 107 ? 9.801 4.585 3.606 1.00 95.94 107 VAL A N 1
ATOM 828 C CA . VAL A 1 107 ? 10.893 5.566 3.505 1.00 95.94 107 VAL A CA 1
ATOM 829 C C . VAL A 1 107 ? 10.458 6.732 2.631 1.00 95.94 107 VAL A C 1
ATOM 831 O O . VAL A 1 107 ? 10.557 7.880 3.048 1.00 95.94 107 VAL A O 1
ATOM 834 N N . ASP A 1 108 ? 9.948 6.423 1.439 1.00 94.94 108 ASP A N 1
ATOM 835 C CA . ASP A 1 108 ? 9.501 7.417 0.468 1.00 94.94 108 ASP A CA 1
ATOM 836 C C . ASP A 1 108 ? 8.399 6.844 -0.433 1.00 94.94 108 ASP A C 1
ATOM 838 O O . ASP A 1 108 ? 8.271 5.624 -0.599 1.00 94.94 108 ASP A O 1
ATOM 842 N N . SER A 1 109 ? 7.587 7.718 -1.020 1.00 95.75 109 SER A N 1
ATOM 843 C CA . SER A 1 109 ? 6.628 7.340 -2.051 1.00 95.75 109 SER A CA 1
ATOM 844 C C . SER A 1 109 ? 6.277 8.504 -2.957 1.00 95.75 109 SER A C 1
ATOM 846 O O . SER A 1 109 ? 6.111 9.627 -2.488 1.00 95.75 109 SER A O 1
ATOM 848 N N . TYR A 1 110 ? 6.028 8.198 -4.224 1.00 94.62 110 TYR A N 1
ATOM 849 C CA . TYR A 1 110 ? 5.556 9.168 -5.199 1.00 94.62 110 TYR A CA 1
ATOM 850 C C . TYR A 1 110 ? 4.525 8.530 -6.126 1.00 94.62 110 TYR A C 1
ATOM 852 O O . TYR A 1 110 ? 4.798 7.491 -6.726 1.00 94.62 110 TYR A O 1
ATOM 860 N N . SER A 1 111 ? 3.363 9.164 -6.262 1.00 91.56 111 SER A N 1
ATOM 861 C CA . SER A 1 111 ? 2.315 8.764 -7.208 1.00 91.56 111 SER A CA 1
ATOM 862 C C . SER A 1 111 ? 2.297 9.729 -8.392 1.00 91.56 111 SER A C 1
ATOM 864 O O . SER A 1 111 ? 1.887 10.880 -8.275 1.00 91.56 111 SER A O 1
ATOM 866 N N . GLY A 1 112 ? 2.789 9.278 -9.539 1.00 86.88 112 GLY A N 1
ATOM 867 C CA . GLY A 1 112 ? 2.719 10.012 -10.791 1.00 86.88 112 GLY A CA 1
ATOM 868 C C . GLY A 1 112 ? 1.325 9.907 -11.397 1.00 86.88 112 GLY A C 1
ATOM 869 O O . GLY A 1 112 ? 0.881 8.820 -11.765 1.00 86.88 112 GLY A O 1
ATOM 870 N N . GLU A 1 113 ? 0.667 11.051 -11.543 1.00 75.94 113 GLU A N 1
ATOM 871 C CA . GLU A 1 113 ? -0.592 11.163 -12.274 1.00 75.94 113 GLU A CA 1
ATOM 872 C C . GLU A 1 113 ? -0.333 11.169 -13.785 1.00 75.94 113 GLU A C 1
ATOM 874 O O . GLU A 1 113 ? 0.592 11.824 -14.273 1.00 75.94 113 GLU A O 1
ATOM 879 N N . GLY A 1 114 ? -1.164 10.462 -14.549 1.00 77.31 114 GLY A N 1
ATOM 880 C CA . GLY A 1 114 ? -1.017 10.409 -15.998 1.00 77.31 114 GLY A CA 1
ATOM 881 C C . GLY A 1 114 ? -2.100 9.594 -16.692 1.00 77.31 114 GLY A C 1
ATOM 882 O O . GLY A 1 114 ? -2.642 8.636 -16.148 1.00 77.31 114 GLY A O 1
ATOM 883 N N . TYR A 1 115 ? -2.409 9.977 -17.931 1.00 79.75 115 TYR A N 1
ATOM 884 C CA . TYR A 1 115 ? -3.212 9.175 -18.849 1.00 79.75 115 TYR A CA 1
ATOM 885 C C . TYR A 1 115 ? -2.380 8.880 -20.105 1.00 79.75 115 TYR A C 1
ATOM 887 O O . TYR A 1 115 ? -1.776 9.805 -20.652 1.00 79.75 115 TYR A O 1
ATOM 895 N N . PRO A 1 116 ? -2.352 7.630 -20.601 1.00 86.44 116 PRO A N 1
ATOM 896 C CA . PRO A 1 116 ? -3.165 6.488 -20.167 1.00 86.44 116 PRO A CA 1
ATOM 897 C C . PRO A 1 116 ? -2.602 5.696 -18.979 1.00 86.44 116 PRO A C 1
ATOM 899 O O . PRO A 1 116 ? -3.280 4.789 -18.504 1.00 86.44 116 PRO A O 1
ATOM 902 N N . THR A 1 117 ? -1.394 6.014 -18.513 1.00 90.50 117 THR A N 1
ATOM 903 C CA . THR A 1 117 ? -0.708 5.272 -17.450 1.00 90.50 117 THR A CA 1
ATOM 904 C C . THR A 1 117 ? -0.405 6.148 -16.244 1.00 90.50 117 THR A C 1
ATOM 906 O O . THR A 1 117 ? 0.129 7.245 -16.416 1.00 90.50 117 THR A O 1
ATOM 909 N N . ALA A 1 118 ? -0.659 5.618 -15.051 1.00 92.31 118 ALA A N 1
ATOM 910 C CA . ALA A 1 118 ? -0.235 6.193 -13.776 1.00 92.31 118 ALA A CA 1
ATOM 911 C C . ALA A 1 118 ? 0.803 5.272 -13.119 1.00 92.31 118 ALA A C 1
ATOM 913 O O . ALA A 1 118 ? 0.727 4.050 -13.265 1.00 92.31 118 ALA A O 1
ATOM 914 N N . GLU A 1 119 ? 1.783 5.843 -12.422 1.00 94.62 119 GLU A N 1
ATOM 915 C CA . GLU A 1 119 ? 2.857 5.076 -11.779 1.00 94.62 119 GLU A CA 1
ATOM 916 C C . GLU A 1 119 ? 2.984 5.456 -10.305 1.00 94.62 119 GLU A C 1
ATOM 918 O O . GLU A 1 119 ? 3.234 6.616 -9.992 1.00 94.62 119 GLU A O 1
ATOM 923 N N . THR A 1 120 ? 2.907 4.475 -9.409 1.00 95.88 120 THR A N 1
ATOM 924 C CA . THR A 1 120 ? 3.188 4.655 -7.980 1.00 95.88 120 THR A CA 1
ATOM 925 C C . THR A 1 120 ? 4.519 4.001 -7.633 1.00 95.88 120 THR A C 1
ATOM 927 O O . THR A 1 120 ? 4.730 2.807 -7.855 1.00 95.88 120 THR A O 1
ATOM 930 N N . ARG A 1 121 ? 5.428 4.783 -7.053 1.00 96.62 121 ARG A N 1
ATOM 931 C CA . ARG A 1 121 ? 6.739 4.349 -6.559 1.00 96.62 121 ARG A CA 1
ATOM 932 C C . ARG A 1 121 ? 6.702 4.321 -5.045 1.00 96.62 121 ARG A C 1
ATOM 934 O O . ARG A 1 121 ? 6.232 5.276 -4.429 1.00 96.62 121 ARG A O 1
ATOM 941 N N . VAL A 1 122 ? 7.225 3.260 -4.445 1.00 97.81 122 VAL A N 1
ATOM 942 C CA . VAL A 1 122 ? 7.298 3.130 -2.987 1.00 97.81 122 VAL A CA 1
ATOM 943 C C . VAL A 1 122 ? 8.650 2.577 -2.589 1.00 97.81 122 VAL A C 1
ATOM 945 O O . VAL A 1 122 ? 9.001 1.472 -2.992 1.00 97.81 122 VAL A O 1
ATOM 948 N N . LEU A 1 123 ? 9.383 3.308 -1.759 1.00 97.75 123 LEU A N 1
ATOM 949 C CA . LEU A 1 123 ? 10.595 2.822 -1.124 1.00 97.75 123 LEU A CA 1
ATOM 950 C C . LEU A 1 123 ? 10.276 2.396 0.307 1.00 97.75 123 LEU A C 1
ATOM 952 O O . LEU A 1 123 ? 9.783 3.177 1.122 1.00 97.75 123 LEU A O 1
ATOM 956 N N . LEU A 1 124 ? 10.557 1.136 0.606 1.00 97.19 124 LEU A N 1
ATOM 957 C CA . LEU A 1 124 ? 10.379 0.535 1.917 1.00 97.19 124 LEU A CA 1
ATOM 958 C C . LEU A 1 124 ? 11.729 0.102 2.490 1.00 97.19 124 LEU A C 1
ATOM 960 O O . LEU A 1 124 ? 12.590 -0.363 1.751 1.00 97.19 124 LEU A O 1
ATOM 964 N N . GLU A 1 125 ? 11.878 0.167 3.807 1.00 96.44 125 GLU A N 1
ATOM 965 C CA . GLU A 1 125 ? 13.029 -0.358 4.542 1.00 96.44 125 GLU A CA 1
ATOM 966 C C . GLU A 1 125 ? 12.597 -1.501 5.466 1.00 96.44 125 GLU A C 1
ATOM 968 O O . GLU A 1 125 ? 11.620 -1.403 6.211 1.00 96.44 125 GLU A O 1
ATOM 973 N N . SER A 1 126 ? 13.343 -2.599 5.440 1.00 94.56 126 SER A N 1
ATOM 974 C CA . SER A 1 126 ? 13.180 -3.736 6.337 1.00 94.56 126 SER A CA 1
ATOM 975 C C . SER A 1 126 ? 13.456 -3.357 7.782 1.00 94.56 126 SER A C 1
ATOM 977 O O . SER A 1 126 ? 14.520 -2.856 8.122 1.00 94.56 126 SER A O 1
ATOM 979 N N . ARG A 1 127 ? 12.531 -3.726 8.671 1.00 93.31 127 ARG A N 1
ATOM 980 C CA . ARG A 1 127 ? 12.732 -3.639 10.125 1.00 93.31 127 ARG A CA 1
ATOM 981 C C . ARG A 1 127 ? 13.629 -4.750 10.674 1.00 93.31 127 ARG A C 1
ATOM 983 O O . ARG A 1 127 ? 13.946 -4.735 11.860 1.00 93.31 127 ARG A O 1
ATOM 990 N N . ASP A 1 128 ? 13.993 -5.739 9.853 1.00 90.81 128 ASP A N 1
ATOM 991 C CA . ASP A 1 128 ? 14.990 -6.747 10.217 1.00 90.81 128 ASP A CA 1
ATOM 992 C C . ASP A 1 128 ? 16.406 -6.197 9.975 1.00 90.81 128 ASP A C 1
ATOM 994 O O . ASP A 1 128 ? 16.795 -6.055 8.810 1.00 90.81 128 ASP A O 1
ATOM 998 N N . PRO A 1 129 ? 17.204 -5.951 11.033 1.00 84.81 129 PRO A N 1
ATOM 999 C CA . PRO A 1 129 ? 18.564 -5.430 10.901 1.00 84.81 129 PRO A CA 1
ATOM 1000 C C . PRO A 1 129 ? 19.541 -6.430 10.263 1.00 84.81 129 PRO A C 1
ATOM 1002 O O . PRO A 1 129 ? 20.689 -6.083 10.007 1.00 84.81 129 PRO A O 1
ATOM 1005 N N . ARG A 1 130 ? 19.129 -7.687 10.040 1.00 88.44 130 ARG A N 1
ATOM 1006 C CA . ARG A 1 130 ? 19.950 -8.722 9.391 1.00 88.44 130 ARG A CA 1
ATOM 1007 C C . ARG A 1 130 ? 19.681 -8.863 7.892 1.00 88.44 130 ARG A C 1
ATOM 1009 O O . ARG A 1 130 ? 20.278 -9.731 7.256 1.00 88.44 130 ARG A O 1
ATOM 1016 N N . ALA A 1 131 ? 18.773 -8.070 7.326 1.00 86.12 131 ALA A N 1
ATOM 1017 C CA . ALA A 1 131 ? 18.473 -8.128 5.903 1.00 86.12 131 ALA A CA 1
ATOM 1018 C C . ALA A 1 131 ? 19.675 -7.630 5.083 1.00 86.12 131 ALA A C 1
ATOM 1020 O O . ALA A 1 131 ? 20.097 -6.491 5.239 1.00 86.12 131 ALA A O 1
ATOM 1021 N N . SER A 1 132 ? 20.200 -8.467 4.181 1.00 85.12 132 SER A N 1
ATOM 1022 C CA . SER A 1 132 ? 21.295 -8.070 3.277 1.00 85.12 132 SER A CA 1
ATOM 1023 C C . SER A 1 132 ? 20.867 -7.016 2.256 1.00 85.12 132 SER A C 1
ATOM 1025 O O . SER A 1 132 ? 21.678 -6.210 1.832 1.00 85.12 132 SER A O 1
ATOM 1027 N N . HIS A 1 133 ? 19.589 -7.028 1.876 1.00 91.06 133 HIS A N 1
ATOM 1028 C CA . HIS A 1 133 ? 18.961 -6.023 1.019 1.00 91.06 133 HIS A CA 1
ATOM 1029 C C . HIS A 1 133 ? 17.743 -5.487 1.776 1.00 91.06 133 HIS A C 1
ATOM 1031 O O . HIS A 1 133 ? 16.633 -6.034 1.622 1.00 91.06 133 HIS A O 1
ATOM 1037 N N . PRO A 1 134 ? 17.956 -4.535 2.704 1.00 94.06 134 PRO A N 1
ATOM 1038 C CA . PRO A 1 134 ? 16.893 -4.029 3.554 1.00 94.06 134 PRO A CA 1
ATOM 1039 C C . PRO A 1 134 ? 15.929 -3.137 2.773 1.00 94.06 134 PRO A C 1
ATOM 1041 O O . PRO A 1 134 ? 14.760 -3.079 3.140 1.00 94.06 134 PRO A O 1
ATOM 1044 N N . TYR A 1 135 ? 16.359 -2.519 1.673 1.00 96.38 135 TYR A N 1
ATOM 1045 C CA . TYR A 1 135 ? 15.518 -1.611 0.902 1.00 96.38 135 TYR A CA 1
ATOM 1046 C C . TYR A 1 135 ? 14.748 -2.346 -0.196 1.00 96.38 135 TYR A C 1
ATOM 1048 O O . TYR A 1 135 ? 15.302 -3.165 -0.936 1.00 96.38 135 TYR A O 1
ATOM 1056 N N . ARG A 1 136 ? 13.447 -2.062 -0.294 1.00 96.50 136 ARG A N 1
ATOM 1057 C CA . ARG A 1 136 ? 12.539 -2.599 -1.311 1.00 96.50 136 ARG A CA 1
ATOM 1058 C C . ARG A 1 136 ? 11.915 -1.460 -2.088 1.00 96.50 136 ARG A C 1
ATOM 1060 O O . ARG A 1 136 ? 11.222 -0.632 -1.505 1.00 96.50 136 ARG A O 1
ATOM 1067 N N . LEU A 1 137 ? 12.129 -1.457 -3.397 1.00 97.38 137 LEU A N 1
ATOM 1068 C CA . LEU A 1 137 ? 11.455 -0.540 -4.305 1.00 97.38 137 LEU A CA 1
ATOM 1069 C C . LEU A 1 137 ? 10.249 -1.252 -4.909 1.00 97.38 137 LEU A C 1
ATOM 1071 O O . LEU A 1 137 ? 10.415 -2.243 -5.618 1.00 97.38 137 LEU A O 1
ATOM 1075 N N . LEU A 1 138 ? 9.047 -0.756 -4.643 1.00 97.56 138 LEU A N 1
ATOM 1076 C CA . LEU A 1 138 ? 7.824 -1.210 -5.288 1.00 97.56 138 LEU A CA 1
ATOM 1077 C C . LEU A 1 138 ? 7.458 -0.247 -6.414 1.00 97.56 138 LEU A C 1
ATOM 1079 O O . LEU A 1 138 ? 7.450 0.968 -6.215 1.00 97.56 138 LEU A O 1
ATOM 1083 N N . LEU A 1 139 ? 7.138 -0.808 -7.575 1.00 96.94 139 LEU A N 1
ATOM 1084 C CA . LEU A 1 139 ? 6.679 -0.074 -8.749 1.00 96.94 139 LEU A CA 1
ATOM 1085 C C . LEU A 1 139 ? 5.325 -0.623 -9.163 1.00 96.94 139 LEU A C 1
ATOM 1087 O O . LEU A 1 139 ? 5.233 -1.749 -9.661 1.00 96.94 139 LEU A O 1
ATOM 1091 N N . GLU A 1 140 ? 4.289 0.167 -8.927 1.00 96.81 140 GLU A N 1
ATOM 1092 C CA . GLU A 1 140 ? 2.965 -0.053 -9.484 1.00 96.81 140 GLU A CA 1
ATOM 1093 C C . GLU A 1 140 ? 2.835 0.767 -10.762 1.00 96.81 140 GLU A C 1
ATOM 1095 O O . GLU A 1 140 ? 3.081 1.970 -10.757 1.00 96.81 140 GLU A O 1
ATOM 1100 N N . VAL A 1 141 ? 2.428 0.124 -11.850 1.00 96.19 141 VAL A N 1
ATOM 1101 C CA . VAL A 1 141 ? 2.061 0.808 -13.091 1.00 96.19 141 VAL A CA 1
ATOM 1102 C C . VAL A 1 141 ? 0.635 0.414 -13.423 1.00 96.19 141 VAL A C 1
ATOM 1104 O O . VAL A 1 141 ? 0.366 -0.762 -13.672 1.00 96.19 141 VAL A O 1
ATOM 1107 N N . ALA A 1 142 ? -0.265 1.392 -13.414 1.00 94.75 142 ALA A N 1
ATOM 1108 C CA . ALA A 1 142 ? -1.669 1.233 -13.753 1.00 94.75 142 ALA A CA 1
ATOM 1109 C C . ALA A 1 142 ? -1.921 1.680 -15.198 1.00 94.75 142 ALA A C 1
ATOM 1111 O O . ALA A 1 142 ? -1.605 2.808 -15.572 1.00 94.75 142 ALA A O 1
ATOM 1112 N N . ASP A 1 143 ? -2.529 0.810 -15.999 1.00 94.75 143 ASP A N 1
ATOM 1113 C CA . ASP A 1 143 ? -3.114 1.136 -17.295 1.00 94.75 143 ASP A CA 1
ATOM 1114 C C . ASP A 1 143 ? -4.598 1.469 -17.101 1.00 94.75 143 ASP A C 1
ATOM 1116 O O . ASP A 1 143 ? -5.454 0.601 -16.897 1.00 94.75 143 ASP A O 1
ATOM 1120 N N . LEU A 1 144 ? -4.908 2.761 -17.196 1.00 91.25 144 LEU A N 1
ATOM 1121 C CA . LEU A 1 144 ? -6.250 3.292 -16.979 1.00 91.25 144 LEU A CA 1
ATOM 1122 C C . LEU A 1 144 ? -7.198 3.013 -18.154 1.00 91.25 144 LEU A C 1
ATOM 1124 O O . LEU A 1 144 ? -8.404 3.222 -18.025 1.00 91.25 144 LEU A O 1
ATOM 1128 N N . ARG A 1 145 ? -6.694 2.538 -19.303 1.00 92.31 145 ARG A N 1
ATOM 1129 C CA . ARG A 1 145 ? -7.543 2.108 -20.428 1.00 92.31 145 ARG A CA 1
ATOM 1130 C C . ARG A 1 145 ? -8.084 0.708 -20.213 1.00 92.31 145 ARG A C 1
ATOM 1132 O O . ARG A 1 145 ? -9.251 0.460 -20.504 1.00 92.31 145 ARG A O 1
ATOM 1139 N N . THR A 1 146 ? -7.230 -0.206 -19.761 1.00 92.88 146 THR A N 1
ATOM 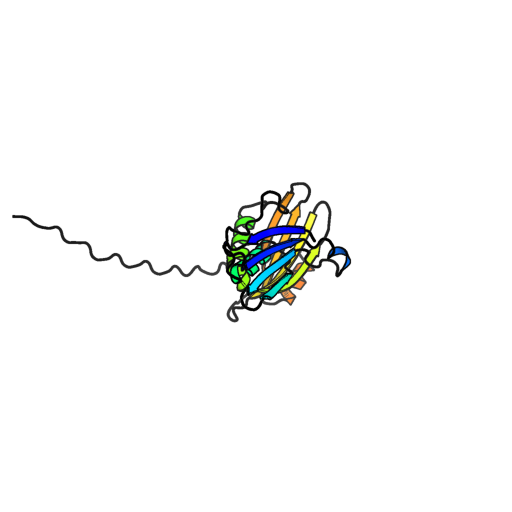1140 C CA . THR A 1 146 ? -7.622 -1.599 -19.507 1.00 92.88 146 THR A CA 1
ATOM 1141 C C . THR A 1 146 ? -8.165 -1.799 -18.096 1.00 92.88 146 THR A C 1
ATOM 1143 O O . THR A 1 146 ? -8.814 -2.810 -17.833 1.00 92.88 146 THR A O 1
ATOM 1146 N N . GLY A 1 147 ? -7.939 -0.833 -17.199 1.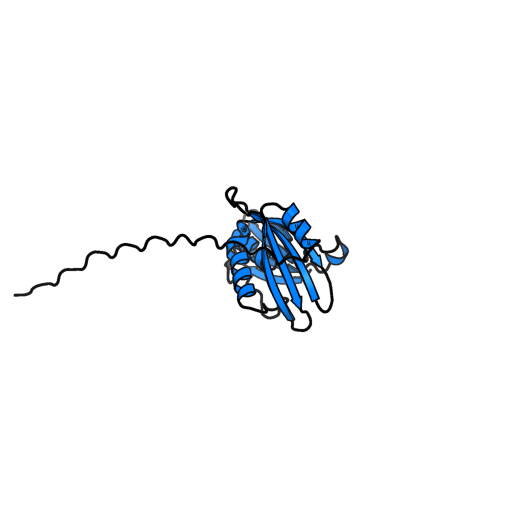00 92.56 147 GLY A N 1
ATOM 1147 C CA . GLY A 1 147 ? -8.321 -0.938 -15.796 1.00 92.56 147 GLY A CA 1
ATOM 1148 C C . GLY A 1 147 ? -7.485 -1.986 -15.066 1.00 92.56 147 GLY A C 1
ATOM 1149 O O . GLY A 1 147 ? -8.000 -2.660 -14.173 1.00 92.56 147 GLY A O 1
ATOM 1150 N N . THR A 1 148 ? -6.222 -2.160 -15.467 1.00 95.06 148 THR A N 1
ATOM 1151 C CA . THR A 1 148 ? -5.313 -3.151 -14.882 1.00 95.06 148 THR A CA 1
ATOM 1152 C C . THR A 1 148 ? -4.019 -2.525 -14.391 1.00 95.06 148 THR A C 1
ATOM 1154 O O . THR A 1 148 ? -3.652 -1.439 -14.833 1.00 95.06 148 THR A O 1
ATOM 1157 N N . HIS A 1 149 ? -3.316 -3.199 -13.485 1.00 96.31 149 HIS A N 1
ATOM 1158 C CA . HIS A 1 149 ? -1.998 -2.772 -13.025 1.00 96.31 149 HIS A CA 1
ATOM 1159 C C . HIS A 1 149 ? -1.023 -3.928 -12.875 1.00 96.31 149 HIS A C 1
ATOM 1161 O O . HIS A 1 149 ? -1.398 -5.073 -12.618 1.00 96.31 149 HIS A O 1
ATOM 1167 N N . THR A 1 150 ? 0.259 -3.604 -12.995 1.00 97.38 150 THR A N 1
ATOM 1168 C CA . THR A 1 150 ? 1.354 -4.493 -12.610 1.00 97.38 150 THR A CA 1
ATOM 1169 C C . THR A 1 150 ? 2.054 -3.949 -11.381 1.00 97.38 150 THR A C 1
ATOM 1171 O O . THR A 1 150 ? 2.323 -2.752 -11.324 1.00 97.38 150 THR A O 1
ATOM 1174 N N . LEU A 1 151 ? 2.425 -4.831 -10.453 1.00 97.31 151 LEU A N 1
ATOM 1175 C CA . LEU A 1 151 ? 3.274 -4.499 -9.311 1.00 97.31 151 LEU A CA 1
ATOM 1176 C C . LEU A 1 151 ? 4.573 -5.302 -9.381 1.00 97.31 151 LEU A C 1
ATOM 1178 O O . LEU A 1 151 ? 4.548 -6.528 -9.551 1.00 97.31 151 LEU A O 1
ATOM 1182 N N . ARG A 1 152 ? 5.713 -4.621 -9.254 1.00 97.00 152 ARG A N 1
ATOM 1183 C CA . ARG A 1 152 ? 7.051 -5.231 -9.223 1.00 97.00 152 ARG A CA 1
ATOM 1184 C C . ARG A 1 152 ? 7.820 -4.776 -7.995 1.00 97.00 152 ARG A C 1
ATOM 1186 O O . ARG A 1 152 ? 7.621 -3.667 -7.517 1.00 97.00 152 ARG A O 1
ATOM 1193 N N . GLU A 1 153 ? 8.690 -5.647 -7.500 1.00 96.69 153 GLU A N 1
ATOM 1194 C CA . GLU A 1 153 ? 9.568 -5.363 -6.367 1.00 96.69 153 GLU A CA 1
ATOM 1195 C C . GLU A 1 153 ? 11.026 -5.511 -6.798 1.00 96.69 153 GLU A C 1
ATOM 1197 O O . GLU A 1 153 ? 11.401 -6.541 -7.363 1.00 96.69 153 GLU A O 1
ATOM 1202 N N . GLY A 1 154 ? 11.831 -4.499 -6.482 1.00 96.19 154 GLY A N 1
ATOM 1203 C CA . GLY A 1 154 ? 13.285 -4.543 -6.507 1.00 96.19 154 GLY A CA 1
ATOM 1204 C C . GLY A 1 154 ? 13.878 -4.577 -5.101 1.00 96.19 154 GLY A C 1
ATOM 1205 O O . GLY A 1 154 ? 13.237 -4.140 -4.144 1.00 96.19 154 GLY A O 1
ATOM 1206 N N . ALA A 1 155 ? 15.097 -5.095 -4.963 1.00 95.38 155 ALA A N 1
ATOM 1207 C CA . ALA A 1 155 ? 15.813 -5.196 -3.694 1.00 95.38 155 ALA A CA 1
ATOM 1208 C C . ALA A 1 155 ? 17.178 -4.509 -3.772 1.00 95.38 155 ALA A C 1
ATOM 1210 O O . ALA A 1 155 ? 17.950 -4.788 -4.684 1.00 95.38 155 ALA A O 1
ATOM 1211 N N . PHE A 1 156 ? 17.484 -3.665 -2.788 1.00 95.62 156 PHE A N 1
ATOM 1212 C CA . PHE A 1 156 ? 18.692 -2.844 -2.770 1.00 95.62 156 PHE A CA 1
ATOM 1213 C C . PHE A 1 156 ? 19.374 -2.890 -1.399 1.00 95.62 156 PHE A C 1
ATOM 1215 O O . PHE A 1 156 ? 18.725 -3.084 -0.365 1.00 95.62 156 PHE A O 1
ATOM 1222 N N . GLU A 1 157 ? 20.697 -2.725 -1.399 1.00 94.56 157 GLU A N 1
ATOM 1223 C CA . GLU A 1 157 ? 21.505 -2.632 -0.176 1.00 94.56 157 GLU A CA 1
ATOM 1224 C C . GLU A 1 157 ? 21.324 -1.278 0.525 1.00 94.56 157 GLU A C 1
ATOM 1226 O O . GLU A 1 157 ? 21.306 -1.226 1.754 1.00 94.56 157 GLU A O 1
ATOM 1231 N N . THR A 1 158 ? 21.127 -0.200 -0.244 1.00 95.44 158 THR A N 1
ATOM 1232 C CA . THR A 1 158 ? 20.942 1.169 0.261 1.00 95.44 158 THR A CA 1
ATOM 1233 C C . THR A 1 158 ? 19.729 1.854 -0.371 1.00 95.44 158 THR A C 1
ATOM 1235 O O . THR A 1 158 ? 19.246 1.435 -1.428 1.00 95.44 158 THR A O 1
ATOM 1238 N N . ALA A 1 159 ? 19.230 2.910 0.279 1.00 96.25 159 ALA A N 1
ATOM 1239 C CA . ALA A 1 159 ? 18.164 3.746 -0.265 1.00 96.25 159 ALA A CA 1
ATOM 1240 C C . ALA A 1 159 ? 18.637 4.480 -1.526 1.00 96.25 159 ALA A C 1
ATOM 1242 O O . ALA A 1 159 ? 17.923 4.515 -2.524 1.00 96.25 159 ALA A O 1
ATOM 1243 N N . GLU A 1 160 ? 19.865 5.000 -1.500 1.00 96.50 160 GLU A N 1
ATOM 1244 C CA . GLU A 1 160 ? 20.481 5.746 -2.596 1.00 96.50 160 GLU A CA 1
ATOM 1245 C C . GLU A 1 160 ? 20.561 4.893 -3.862 1.00 96.50 160 GLU A C 1
ATOM 1247 O O . GLU A 1 160 ? 20.135 5.342 -4.915 1.00 96.50 160 GLU A O 1
ATOM 1252 N N . ALA A 1 161 ? 20.964 3.622 -3.759 1.00 96.06 161 ALA A N 1
ATOM 1253 C CA . ALA A 1 161 ? 21.018 2.730 -4.918 1.00 96.06 161 ALA A CA 1
ATOM 1254 C C . ALA A 1 161 ? 19.635 2.491 -5.555 1.00 96.06 161 ALA A C 1
ATOM 1256 O O . ALA A 1 161 ? 19.529 2.307 -6.768 1.00 96.06 161 ALA A O 1
ATOM 1257 N N . ALA A 1 162 ? 18.566 2.487 -4.749 1.00 96.56 162 ALA A N 1
ATOM 1258 C CA . ALA A 1 162 ? 17.201 2.378 -5.256 1.00 96.56 162 ALA A CA 1
ATOM 1259 C C . ALA A 1 162 ? 16.746 3.666 -5.961 1.00 96.56 162 ALA A C 1
ATOM 1261 O O . ALA A 1 162 ? 16.053 3.595 -6.977 1.00 96.56 162 ALA A O 1
ATOM 1262 N N . LEU A 1 163 ? 17.134 4.829 -5.428 1.00 95.12 163 LEU A N 1
ATOM 1263 C CA . LEU A 1 163 ? 16.841 6.138 -6.014 1.00 95.12 163 LEU A CA 1
ATOM 1264 C C . LEU A 1 163 ? 17.634 6.365 -7.308 1.00 95.12 163 LEU A C 1
ATOM 1266 O O . LEU A 1 163 ? 17.038 6.734 -8.315 1.00 95.12 163 LEU A O 1
ATOM 1270 N N . ASP A 1 164 ? 18.922 6.030 -7.332 1.00 95.62 164 ASP A N 1
ATOM 1271 C CA . ASP A 1 164 ? 19.764 6.101 -8.532 1.00 95.62 164 ASP A CA 1
ATOM 1272 C C . ASP A 1 164 ? 19.185 5.233 -9.661 1.00 95.62 164 ASP A C 1
ATOM 1274 O O . ASP A 1 164 ? 19.116 5.653 -10.814 1.00 95.62 164 ASP A O 1
ATOM 1278 N N . TRP A 1 165 ? 18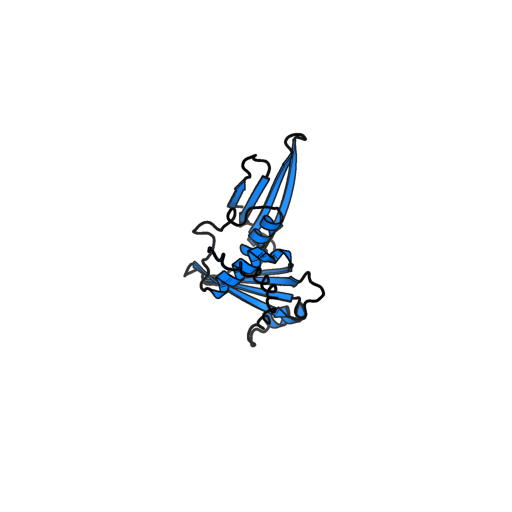.685 4.034 -9.334 1.00 96.44 165 TRP A N 1
ATOM 1279 C CA . TRP A 1 165 ? 18.002 3.182 -10.312 1.00 96.44 165 TRP A CA 1
ATOM 1280 C C . TRP A 1 165 ? 16.677 3.790 -10.805 1.00 96.44 165 TRP A C 1
ATOM 1282 O O . TRP A 1 165 ? 16.297 3.610 -11.962 1.00 96.44 165 TRP A O 1
ATOM 1292 N N . LEU A 1 166 ? 15.942 4.516 -9.952 1.00 94.25 166 LEU A N 1
ATOM 1293 C CA . LEU A 1 166 ? 14.729 5.225 -10.374 1.00 94.25 166 LEU A CA 1
ATOM 1294 C C . LEU A 1 166 ? 15.035 6.347 -11.369 1.00 94.25 166 LEU A C 1
ATOM 1296 O O . LEU A 1 166 ? 14.205 6.583 -12.255 1.00 94.25 166 LEU A O 1
ATOM 1300 N N . GLU A 1 167 ? 16.178 7.015 -11.203 1.00 93.25 167 GLU A N 1
ATOM 1301 C CA . GLU A 1 167 ? 16.685 8.051 -12.105 1.00 93.25 167 GLU A CA 1
ATOM 1302 C C . GLU A 1 167 ? 17.202 7.456 -13.425 1.00 93.25 167 GLU A C 1
ATOM 1304 O O . GLU A 1 167 ? 16.870 7.971 -14.495 1.00 93.25 167 GLU A O 1
ATOM 1309 N N . ASP A 1 168 ? 17.933 6.336 -13.368 1.00 93.50 168 ASP A N 1
ATOM 1310 C CA . ASP A 1 168 ? 18.437 5.600 -14.533 1.00 93.50 168 ASP A CA 1
ATOM 1311 C C . ASP A 1 168 ? 17.940 4.142 -14.574 1.00 93.50 168 ASP A C 1
ATOM 1313 O O . ASP A 1 168 ? 18.552 3.201 -14.062 1.00 93.50 168 ASP A O 1
ATOM 1317 N N . ARG A 1 169 ? 16.832 3.946 -15.297 1.00 93.19 169 ARG A N 1
ATOM 1318 C CA . ARG A 1 169 ? 16.184 2.640 -15.505 1.00 93.19 169 ARG A CA 1
ATOM 1319 C C . ARG A 1 169 ? 16.756 1.846 -16.685 1.00 93.19 169 ARG A C 1
ATOM 1321 O O . ARG A 1 169 ? 16.073 0.978 -17.230 1.00 93.19 169 ARG A O 1
ATOM 1328 N N . SER A 1 170 ? 17.977 2.150 -17.129 1.00 90.94 170 SER A N 1
ATOM 1329 C CA . SER A 1 170 ? 18.630 1.430 -18.234 1.00 90.94 170 SER A CA 1
ATOM 1330 C C . SER A 1 170 ? 18.935 -0.036 -17.905 1.00 90.94 170 SER A C 1
ATOM 1332 O O . SER A 1 170 ? 19.044 -0.866 -18.811 1.00 90.94 170 SER A O 1
ATOM 1334 N N . SER A 1 171 ? 19.035 -0.374 -16.616 1.00 91.12 171 SER A N 1
ATOM 1335 C CA . SER A 1 171 ? 19.232 -1.741 -16.131 1.00 91.12 171 SER A CA 1
ATOM 1336 C C . SER A 1 171 ? 17.921 -2.382 -15.640 1.00 91.12 171 SER A C 1
ATOM 1338 O O . SER A 1 171 ? 17.034 -1.683 -15.144 1.00 91.12 171 SER A O 1
ATOM 1340 N N . PRO A 1 172 ? 17.768 -3.720 -15.735 1.00 91.81 172 PRO A N 1
ATOM 1341 C CA . PRO A 1 172 ? 16.610 -4.412 -15.170 1.00 91.81 172 PRO A CA 1
ATOM 1342 C C . PRO A 1 172 ? 16.470 -4.171 -13.663 1.00 91.81 172 PRO A C 1
ATOM 1344 O O . PRO A 1 172 ? 17.471 -4.087 -12.954 1.00 91.81 172 PRO A O 1
ATOM 1347 N N . LEU A 1 173 ? 15.230 -4.134 -13.165 1.00 93.00 173 LEU A N 1
ATOM 1348 C CA . LEU A 1 173 ? 14.957 -4.004 -11.732 1.00 93.00 173 LEU A CA 1
ATOM 1349 C C . LEU A 1 173 ? 15.605 -5.173 -10.960 1.00 93.00 173 LEU A C 1
ATOM 1351 O O . LEU A 1 173 ? 15.266 -6.329 -11.244 1.00 93.00 173 LEU A O 1
ATOM 1355 N N . PRO A 1 174 ? 16.501 -4.915 -9.987 1.00 90.62 174 PRO A N 1
ATOM 1356 C CA . PRO A 1 174 ? 17.182 -5.971 -9.243 1.00 90.62 174 PRO A CA 1
ATOM 1357 C C . PRO A 1 174 ? 16.195 -6.842 -8.469 1.00 90.62 174 PRO A C 1
ATOM 1359 O O . PRO A 1 174 ? 15.585 -6.400 -7.498 1.00 90.62 174 PRO A O 1
ATOM 1362 N N . THR A 1 175 ? 16.013 -8.096 -8.881 1.00 82.62 175 THR A N 1
ATOM 1363 C CA . THR A 1 175 ? 15.026 -8.970 -8.243 1.00 82.62 175 THR A CA 1
ATOM 1364 C C . THR A 1 175 ? 15.476 -9.406 -6.845 1.00 82.62 175 THR A C 1
ATOM 1366 O O . THR A 1 175 ? 16.615 -9.850 -6.687 1.00 82.62 175 THR A O 1
ATOM 1369 N N . PRO A 1 176 ? 14.577 -9.387 -5.845 1.00 75.00 176 PRO A N 1
ATOM 1370 C CA . PRO A 1 176 ? 14.788 -10.013 -4.548 1.00 75.00 176 PRO A CA 1
ATOM 1371 C C . PRO A 1 176 ? 15.330 -11.435 -4.672 1.00 75.00 176 PRO A C 1
ATOM 1373 O O . PRO A 1 176 ? 14.675 -12.296 -5.263 1.00 75.00 176 PRO A O 1
ATOM 1376 N N . THR A 1 177 ? 16.461 -11.732 -4.036 1.00 65.12 177 THR A N 1
ATOM 1377 C CA . THR A 1 177 ? 16.846 -13.131 -3.833 1.00 65.12 177 THR A CA 1
ATOM 1378 C C . THR A 1 177 ? 15.765 -13.797 -2.975 1.00 65.12 177 THR A C 1
ATOM 1380 O O . THR A 1 177 ? 15.445 -13.270 -1.900 1.00 65.12 177 THR A O 1
ATOM 1383 N N . PRO A 1 178 ? 15.164 -14.920 -3.408 1.00 54.75 178 PRO A N 1
ATOM 1384 C CA . PRO A 1 178 ? 14.141 -15.591 -2.623 1.00 54.75 178 PRO A CA 1
ATOM 1385 C C . PRO A 1 178 ? 14.725 -15.980 -1.265 1.00 54.75 178 PRO A C 1
ATOM 1387 O O . PRO A 1 178 ? 15.720 -16.700 -1.180 1.00 54.75 178 PRO A O 1
ATOM 1390 N N . THR A 1 179 ? 14.118 -15.489 -0.185 1.00 49.00 179 THR A N 1
ATOM 1391 C CA . THR A 1 179 ? 14.473 -15.934 1.162 1.00 49.00 179 THR A CA 1
ATOM 1392 C C . THR A 1 179 ? 14.099 -17.414 1.257 1.00 49.00 179 THR A C 1
ATOM 1394 O O . THR A 1 179 ? 12.936 -17.742 1.002 1.00 49.00 179 THR A O 1
ATOM 1397 N N . PRO A 1 180 ? 15.028 -18.331 1.584 1.00 40.50 180 PRO A N 1
ATOM 1398 C CA . PRO A 1 180 ? 14.688 -19.739 1.694 1.00 40.50 180 PRO A CA 1
ATOM 1399 C C . PRO A 1 180 ? 13.614 -19.897 2.770 1.00 40.50 180 PRO A C 1
ATOM 1401 O O . PRO A 1 180 ? 13.822 -19.562 3.939 1.00 40.50 180 PRO A O 1
ATOM 1404 N N . VAL A 1 181 ? 12.443 -20.389 2.365 1.00 39.84 181 VAL A N 1
ATOM 1405 C CA . VAL A 1 181 ? 11.371 -20.743 3.292 1.00 39.84 181 VAL A CA 1
ATOM 1406 C C . VAL A 1 181 ? 11.924 -21.863 4.161 1.00 39.84 181 VAL A C 1
ATOM 1408 O O . VAL A 1 181 ? 12.123 -22.986 3.695 1.00 39.84 181 VAL A O 1
ATOM 1411 N N . ARG A 1 182 ? 12.238 -21.554 5.423 1.00 36.81 182 ARG A N 1
ATOM 1412 C CA . ARG A 1 182 ? 12.662 -22.563 6.390 1.00 36.81 182 ARG A CA 1
ATOM 1413 C C . ARG A 1 182 ? 11.483 -23.508 6.590 1.00 36.81 182 ARG A C 1
ATOM 1415 O O . ARG A 1 182 ? 10.554 -23.208 7.333 1.00 36.81 182 ARG A O 1
ATOM 1422 N N . SER A 1 183 ? 11.511 -24.623 5.869 1.00 37.78 183 SER A N 1
ATOM 1423 C CA . SER A 1 183 ? 10.538 -25.696 6.010 1.00 37.78 183 SER A CA 1
ATOM 1424 C C . SER A 1 183 ? 10.576 -26.148 7.466 1.00 37.78 183 SER A C 1
ATOM 1426 O O . SER A 1 183 ? 11.642 -26.501 7.979 1.00 37.78 183 SER A O 1
ATOM 1428 N N . LEU A 1 184 ? 9.440 -26.072 8.161 1.00 42.31 184 LEU A N 1
ATOM 1429 C CA . LEU A 1 184 ? 9.318 -26.679 9.481 1.00 42.31 184 LEU A CA 1
ATOM 1430 C C . LEU A 1 184 ? 9.643 -28.173 9.329 1.00 42.31 184 LEU A C 1
ATOM 1432 O O . LEU A 1 184 ? 9.141 -28.794 8.388 1.00 42.31 184 LEU A O 1
ATOM 1436 N N . PRO A 1 185 ? 10.491 -28.756 10.194 1.00 41.84 185 PRO A N 1
ATOM 1437 C CA . PRO A 1 185 ? 10.783 -30.177 10.117 1.00 41.84 185 PRO A CA 1
ATOM 1438 C C . PRO A 1 185 ? 9.472 -30.955 10.232 1.00 41.84 185 PRO A C 1
ATOM 1440 O O . PRO A 1 185 ? 8.656 -30.693 11.121 1.00 41.84 185 PRO A O 1
ATOM 1443 N N . ALA A 1 186 ? 9.263 -31.884 9.298 1.00 49.12 186 ALA A N 1
ATOM 1444 C CA . ALA A 1 186 ? 8.114 -32.770 9.304 1.00 49.12 186 ALA A CA 1
ATOM 1445 C C . ALA A 1 186 ? 8.011 -33.452 10.675 1.00 49.12 186 ALA A C 1
ATOM 1447 O O . ALA A 1 186 ? 8.988 -34.004 11.187 1.00 49.12 186 ALA A O 1
ATOM 1448 N N . ARG A 1 187 ? 6.822 -33.381 11.282 1.00 50.47 187 ARG A N 1
ATOM 1449 C CA . ARG A 1 187 ? 6.523 -34.056 12.545 1.00 50.47 187 ARG A CA 1
ATOM 1450 C C . ARG A 1 187 ? 6.824 -35.552 12.362 1.00 50.47 187 ARG A C 1
ATOM 1452 O O . ARG A 1 187 ? 6.296 -36.126 11.408 1.00 50.47 187 ARG A O 1
ATOM 1459 N N . PRO A 1 188 ? 7.643 -36.189 13.217 1.00 48.84 188 PRO A N 1
ATOM 1460 C CA . PRO A 1 188 ? 7.918 -37.611 13.077 1.00 48.84 188 PRO A CA 1
ATOM 1461 C C . PRO A 1 188 ? 6.602 -38.391 13.158 1.00 48.84 188 PRO A C 1
ATOM 1463 O O . PRO A 1 188 ? 5.755 -38.121 14.016 1.00 48.84 188 PRO A O 1
ATOM 1466 N N . ALA A 1 189 ? 6.418 -39.321 12.221 1.00 52.41 189 ALA A N 1
ATOM 1467 C CA . ALA A 1 189 ? 5.303 -40.252 12.238 1.00 52.41 189 ALA A CA 1
ATOM 1468 C C . ALA A 1 189 ? 5.351 -41.038 13.556 1.00 52.41 189 ALA A C 1
ATOM 1470 O O . ALA A 1 189 ? 6.380 -41.619 13.903 1.00 52.41 189 ALA A O 1
ATOM 1471 N N . GLY A 1 190 ? 4.253 -40.999 14.314 1.00 48.75 190 GLY A N 1
ATOM 1472 C CA . GLY A 1 190 ? 4.114 -41.792 15.532 1.00 48.75 190 GLY A CA 1
ATOM 1473 C C . GLY A 1 190 ? 4.210 -43.292 15.222 1.00 48.75 190 GLY A C 1
ATOM 1474 O O . GLY A 1 190 ? 3.912 -43.698 14.096 1.00 48.75 190 GLY A O 1
ATOM 1475 N N . PRO A 1 191 ? 4.640 -44.116 16.190 1.00 53.34 191 PRO A N 1
ATOM 1476 C CA . PRO A 1 191 ? 4.878 -45.535 15.964 1.00 53.34 191 PRO A CA 1
ATOM 1477 C C . PRO A 1 191 ? 3.598 -46.256 15.522 1.00 53.34 191 PRO A C 1
ATOM 1479 O O . PRO A 1 191 ? 2.518 -46.048 16.078 1.00 53.34 191 PRO A O 1
ATOM 1482 N N . ALA A 1 192 ? 3.744 -47.113 14.510 1.00 53.38 192 ALA A N 1
ATOM 1483 C CA . ALA A 1 192 ? 2.691 -47.980 14.005 1.00 53.38 192 ALA A CA 1
ATOM 1484 C C . ALA A 1 192 ? 2.168 -48.895 15.124 1.00 53.38 192 ALA A C 1
ATOM 1486 O O . ALA A 1 192 ? 2.947 -49.564 15.804 1.00 53.38 192 ALA A O 1
ATOM 1487 N N . SER A 1 193 ? 0.846 -48.927 15.310 1.00 54.62 193 SER A N 1
ATOM 1488 C CA . SER A 1 193 ? 0.199 -49.902 16.192 1.00 54.62 193 SER A CA 1
ATOM 1489 C C . SER A 1 193 ? 0.429 -51.315 15.658 1.00 54.62 193 SER A C 1
ATOM 1491 O O . SER A 1 193 ? 0.192 -51.589 14.481 1.00 54.62 193 SER A O 1
ATOM 1493 N N . ALA A 1 194 ? 0.914 -52.197 16.531 1.00 56.69 194 ALA A N 1
ATOM 1494 C CA . ALA A 1 194 ? 1.094 -53.613 16.246 1.00 56.69 194 ALA A CA 1
ATOM 1495 C C . ALA A 1 194 ? -0.269 -54.298 16.013 1.00 56.69 194 ALA A C 1
ATOM 1497 O O . ALA A 1 194 ? -1.239 -53.949 16.690 1.00 56.69 194 ALA A O 1
ATOM 1498 N N . PRO A 1 195 ? -0.366 -55.271 15.090 1.00 52.78 195 PRO A N 1
ATOM 1499 C CA . PRO A 1 195 ? -1.597 -56.015 14.891 1.00 52.78 195 PRO A CA 1
ATOM 1500 C C . PRO A 1 195 ? -1.833 -56.995 16.044 1.00 52.78 195 PRO A C 1
ATOM 1502 O O . PRO A 1 195 ? -0.968 -57.800 16.397 1.00 52.78 195 PRO A O 1
ATOM 1505 N N . ASP A 1 196 ? -3.041 -56.910 16.587 1.00 52.31 196 ASP A N 1
ATOM 1506 C CA . ASP A 1 196 ? -3.641 -57.832 17.540 1.00 52.31 196 ASP A CA 1
ATOM 1507 C C . ASP A 1 196 ? -3.674 -59.257 16.953 1.00 52.31 196 ASP A C 1
ATOM 1509 O O . ASP A 1 196 ? -4.236 -59.491 15.878 1.00 52.31 196 ASP A O 1
ATOM 1513 N N . ARG A 1 197 ? -3.022 -60.213 17.625 1.00 49.44 197 ARG A N 1
ATOM 1514 C CA . ARG A 1 197 ? -3.109 -61.642 17.292 1.00 49.44 197 ARG A CA 1
ATOM 1515 C C . ARG A 1 197 ? -4.093 -62.293 18.251 1.00 49.44 197 ARG A C 1
ATOM 1517 O O . ARG A 1 197 ? -3.729 -62.684 19.354 1.00 49.44 197 ARG A O 1
ATOM 1524 N N . THR A 1 198 ? -5.315 -62.478 17.776 1.00 55.00 198 THR A N 1
ATOM 1525 C CA . THR A 1 198 ? -6.281 -63.409 18.356 1.00 55.00 198 THR A CA 1
ATOM 1526 C C . THR A 1 198 ? -5.870 -64.850 18.044 1.00 55.00 198 THR A C 1
ATOM 1528 O O . THR A 1 198 ? -5.782 -65.240 16.876 1.00 55.00 198 THR A O 1
ATOM 1531 N N . ARG A 1 199 ? -5.646 -65.655 19.089 1.00 49.31 199 ARG A N 1
ATOM 1532 C CA . ARG A 1 199 ? -5.981 -67.084 19.116 1.00 49.31 199 ARG A CA 1
ATOM 1533 C C . ARG A 1 199 ? -6.142 -67.581 20.543 1.00 49.31 199 ARG A C 1
ATOM 1535 O O . ARG A 1 199 ? -5.314 -67.177 21.386 1.00 49.31 199 ARG A O 1
#

Sequence (199 aa):
MTTLAEHHTADGRQSFLVLHDASAIYGVPGESQLVALHLARDVETRTFTLDSARVPLPSLAQSWLIQRRCPVKAIDAPDGWGTRPADETTVALERRLRDHGNRMTLVDSYSGEGYPTAETRVLLESRDPRASHPYRLLLEVADLRTGTHTLREGAFETAEAALDWLEDRSSPLPTPTPTPVRSLPARPAGPASAPDRTR

Foldseek 3Di:
DAWQAKDADPVRQKIWTWDFQPCCCVPPAQFARIKIKMKGADPVVRDIDIDMDRDNDLLQSLLVVVVVVDDSVRGDGPPPPFAAAPDPQQVVVSVCCNPPVVQKDWPDWGWADDPQKIKIWTWIAGPPPPDQFRIKIWIWIAGNVNRYIYIDIATHNDPVVVVVCVVPVVDPRHHDDDDPPPPDPPDDDDDDDDDDDDD

pLDDT: mean 87.1, std 15.12, range [36.81, 98.12]

Nearest PDB structures (foldseek):
  8vfq-assembly1_A  TM=5.652E-01  e=2.006E-01  synthetic construct
  3f14-assembly1_A-2  TM=5.718E-01  e=6.486E-01  Cytophaga hutchinsonii ATCC 33406
  8ri6-assembly1_C  TM=2.869E-01  e=4.386E-01  Escherichia coli
  3iaq-assembly1_C  TM=2.859E-01  e=5.800E-01  Escherichia coli K-12
  3muz-assembly1_4  TM=2.981E-01  e=6.859E-01  Escherichia coli K-12